Protein AF-A0A1H1L640-F1 (afdb_monomer_lite)

pLDDT: mean 81.73, std 11.58, range [36.91, 96.25]

Radius of gyration: 59.18 Å; chains: 1; bounding box: 104×45×168 Å

Secondary structure (DSSP, 8-state):
--HHHHHHHHGGG--HHHHHHHHHHHHHHHHHHHHHHHHHHHHHHHHHHHHHHHHHHHHHHHHHHHHHHHHHHHHHHHHHHHHHHHHHHHHHHHHHHTT--HHHHTTTHHHH--S-HHHHHHHHHHHHHHHHHHHHHHHHHHHHHHHHHS-------TTS----SHHHHHHS-HHHHHHHHHH-TTHHHH--

Organism: NCBI:txid604330

Foldseek 3Di:
DDLVVVCVVCDPNSDVVVSVVVVVVVVVVVVVVVVVVVVVVVVVVVVVVVVVVVVVVVVVVVVVVVVVVVVVVVVVVVLQVVLQVLLLVLLVVLCVVLVHDCVRCVVCSVVLTGSDSVSSNVVSNVVSVVVVVVVVVVVVVVVVVVVVPDDPDPPPPPPPDPQQAPVSLVPDDPVVNVVVCVVPVCPHVRHD

Sequence (192 aa):
MHRDKLRELLGEAATDEVVNAIMDANGKDINAAKSGKDDLKAQLAEAQSKVDELTKASEANLSDAEKWQKAIDDANKRADKALHDLSEQSAVAVFAAAGISEDDYKAFMPSIVSNDRKATVAAAKAISDMVSAKVAAASEAAEKKSLGGMKPPAGGDASNGTVSTKKEFMSLPYAKQVELRAQNPEILSQLS

Structure (mmCIF, N/CA/C/O backbone):
data_AF-A0A1H1L640-F1
#
_entry.id   AF-A0A1H1L640-F1
#
loop_
_atom_site.group_PDB
_atom_site.id
_atom_site.type_symbol
_atom_site.label_atom_id
_atom_site.label_alt_id
_atom_site.label_comp_id
_atom_site.label_asym_id
_atom_site.label_entity_id
_atom_site.label_seq_id
_atom_site.pdbx_PDB_ins_code
_atom_site.Cartn_x
_atom_site.Cartn_y
_atom_site.Cartn_z
_atom_site.occupancy
_atom_site.B_iso_or_equiv
_atom_site.auth_seq_id
_atom_site.auth_comp_id
_atom_site.auth_asym_id
_atom_site.auth_atom_id
_atom_site.pdbx_PDB_model_num
ATOM 1 N N . MET A 1 1 ? -40.062 -16.165 73.174 1.00 65.50 1 MET A N 1
ATOM 2 C CA . MET A 1 1 ? -39.990 -16.955 74.426 1.00 65.50 1 MET A CA 1
ATOM 3 C C . MET A 1 1 ? -41.323 -16.799 75.153 1.00 65.50 1 MET A C 1
ATOM 5 O O . MET A 1 1 ? -41.903 -15.730 75.035 1.00 65.50 1 MET A O 1
ATOM 9 N N . HIS A 1 2 ? -41.846 -17.823 75.837 1.00 80.00 2 HIS A N 1
ATOM 10 C CA . HIS A 1 2 ? -43.152 -17.749 76.519 1.00 80.00 2 HIS A CA 1
ATOM 11 C C . HIS A 1 2 ? -42.972 -17.604 78.032 1.00 80.00 2 HIS A C 1
ATOM 13 O O . HIS A 1 2 ? -42.078 -18.228 78.603 1.00 80.00 2 HIS A O 1
ATOM 19 N N . ARG A 1 3 ? -43.799 -16.759 78.662 1.00 78.25 3 ARG A N 1
ATOM 20 C CA . ARG A 1 3 ? -43.643 -16.320 80.062 1.00 78.25 3 ARG A CA 1
ATOM 21 C C . ARG A 1 3 ? -43.701 -17.484 81.047 1.00 78.25 3 ARG A C 1
ATOM 23 O O . ARG A 1 3 ? -42.890 -17.543 81.967 1.00 78.25 3 ARG A O 1
ATOM 30 N N . ASP A 1 4 ? -44.566 -18.450 80.770 1.00 79.50 4 ASP A N 1
ATOM 31 C CA . ASP A 1 4 ? -44.747 -19.648 81.592 1.00 79.50 4 ASP A CA 1
ATOM 32 C C . ASP A 1 4 ? -43.498 -20.537 81.594 1.00 79.50 4 ASP A C 1
ATOM 34 O O . ASP A 1 4 ? -43.058 -21.002 82.640 1.00 79.50 4 ASP A O 1
ATOM 38 N N . LYS A 1 5 ? -42.837 -20.661 80.439 1.00 79.38 5 LYS A N 1
ATOM 39 C CA . LYS A 1 5 ? -41.598 -21.438 80.285 1.00 79.38 5 LYS A CA 1
ATOM 40 C C . LYS A 1 5 ? -40.391 -20.767 80.951 1.00 79.38 5 LYS A C 1
ATOM 42 O O . LYS A 1 5 ? -39.441 -21.432 81.342 1.00 79.38 5 LYS A O 1
ATOM 47 N N . LEU A 1 6 ? -40.428 -19.439 81.080 1.00 77.62 6 LEU A N 1
ATOM 48 C CA . LEU A 1 6 ? -39.418 -18.641 81.781 1.00 77.62 6 LEU A CA 1
ATOM 49 C C . LEU A 1 6 ? -39.536 -18.803 83.299 1.00 77.62 6 LEU A C 1
ATOM 51 O O . LEU A 1 6 ? -38.527 -18.950 83.981 1.00 77.62 6 LEU A O 1
ATOM 55 N N . ARG A 1 7 ? -40.772 -18.839 83.808 1.00 80.56 7 ARG A N 1
ATOM 56 C CA . ARG A 1 7 ? -41.058 -19.132 85.218 1.00 80.56 7 ARG A CA 1
ATOM 57 C C . ARG A 1 7 ? -40.655 -20.555 85.600 1.00 80.56 7 ARG A C 1
ATOM 59 O O . ARG A 1 7 ? -40.064 -20.750 86.653 1.00 80.56 7 ARG A O 1
ATOM 66 N N . GLU A 1 8 ? -40.907 -21.520 84.720 1.00 82.31 8 GLU A N 1
ATOM 67 C CA . GLU A 1 8 ? -40.494 -22.916 84.908 1.00 82.31 8 GLU A CA 1
ATOM 68 C C . GLU A 1 8 ? -38.962 -23.077 84.968 1.00 82.31 8 GLU A C 1
ATOM 70 O O . GLU A 1 8 ? -38.453 -23.814 85.806 1.00 82.31 8 GLU A O 1
ATOM 75 N N . LEU A 1 9 ? -38.214 -22.344 84.133 1.00 80.00 9 LEU A N 1
ATOM 76 C CA . LEU A 1 9 ? -36.744 -22.394 84.093 1.00 80.00 9 LEU A CA 1
ATOM 77 C C . LEU A 1 9 ? -36.056 -21.662 85.255 1.00 80.00 9 LEU A C 1
ATOM 79 O O . LEU A 1 9 ? -34.950 -22.040 85.635 1.00 80.00 9 LEU A O 1
ATOM 83 N N . LEU A 1 10 ? -36.670 -20.602 85.788 1.00 78.69 10 LEU A N 1
ATOM 84 C CA . LEU A 1 10 ? -36.082 -19.767 86.844 1.00 78.69 10 LEU A CA 1
ATOM 85 C C . LEU A 1 10 ? -36.440 -20.227 88.268 1.00 78.69 10 LEU A C 1
ATOM 87 O O . LEU A 1 10 ? -35.799 -19.782 89.221 1.00 78.69 10 LEU A O 1
ATOM 91 N N . GLY A 1 11 ? -37.426 -21.116 88.431 1.00 77.00 11 GLY A N 1
ATOM 92 C CA . GLY A 1 11 ? -37.799 -21.677 89.734 1.00 77.00 11 GLY A CA 1
ATOM 93 C C . GLY A 1 11 ? -38.142 -20.598 90.770 1.00 77.00 11 GLY A C 1
ATOM 94 O O . GLY A 1 11 ? -38.843 -19.637 90.464 1.00 77.00 11 GLY A O 1
ATOM 95 N N . GLU A 1 12 ? -37.631 -20.717 91.999 1.00 71.56 12 GLU A N 1
ATOM 96 C CA . GLU A 1 12 ? -37.886 -19.753 93.089 1.00 71.56 12 GLU A CA 1
ATOM 97 C C . GLU A 1 12 ? -37.376 -18.324 92.806 1.00 71.56 12 GLU A C 1
ATOM 99 O O . GLU A 1 12 ? -37.837 -17.373 93.434 1.00 71.56 12 GLU A O 1
ATOM 104 N N . ALA A 1 13 ? -36.476 -18.138 91.832 1.00 68.69 13 ALA A N 1
ATOM 105 C CA . ALA A 1 13 ? -35.984 -16.822 91.413 1.00 68.69 13 ALA A CA 1
ATOM 106 C C . ALA A 1 13 ? -36.905 -16.119 90.392 1.00 68.69 13 ALA A C 1
ATOM 108 O O . ALA A 1 13 ? -36.617 -14.999 89.963 1.00 68.69 13 ALA A O 1
ATOM 109 N N . ALA A 1 14 ? -38.016 -16.752 89.993 1.00 71.31 14 ALA A N 1
ATOM 110 C CA . ALA A 1 14 ? -38.980 -16.233 89.025 1.00 71.31 14 ALA A CA 1
ATOM 111 C C . ALA A 1 14 ? -39.919 -15.164 89.620 1.00 71.31 14 ALA A C 1
ATOM 113 O O . ALA A 1 14 ? -41.145 -15.291 89.555 1.00 71.31 14 ALA A O 1
ATOM 114 N N . THR A 1 15 ? -39.363 -14.096 90.192 1.00 80.62 15 THR A N 1
ATOM 115 C CA . THR A 1 15 ? -40.178 -12.941 90.588 1.00 80.62 15 THR A CA 1
ATOM 116 C C . THR A 1 15 ? -40.757 -12.262 89.347 1.00 80.62 15 THR A C 1
ATOM 118 O O . THR A 1 15 ? -40.172 -12.293 88.259 1.00 80.62 15 THR A O 1
ATOM 121 N N . ASP A 1 16 ? -41.926 -11.638 89.488 1.00 78.94 16 ASP A N 1
ATOM 122 C CA . ASP A 1 16 ? -42.594 -10.992 88.355 1.00 78.94 16 ASP A CA 1
ATOM 123 C C . ASP A 1 16 ? -41.770 -9.866 87.728 1.00 78.94 16 ASP A C 1
ATOM 125 O O . ASP A 1 16 ? -41.813 -9.672 86.513 1.00 78.94 16 ASP A O 1
ATOM 129 N N . GLU A 1 17 ? -40.962 -9.180 88.531 1.00 81.81 17 GLU A N 1
ATOM 130 C CA . GLU A 1 17 ? -40.030 -8.153 88.069 1.00 81.81 17 GLU A CA 1
ATOM 131 C C . GLU A 1 17 ? -38.899 -8.742 87.223 1.00 81.81 17 GLU A C 1
ATOM 133 O O . GLU A 1 17 ? -38.607 -8.217 86.150 1.00 81.81 17 GLU A O 1
ATOM 138 N N . VAL A 1 18 ? -38.310 -9.868 87.642 1.00 79.44 18 VAL A N 1
ATOM 139 C CA . VAL A 1 18 ? -37.243 -10.547 86.887 1.00 79.44 18 VAL A CA 1
ATOM 140 C C . VAL A 1 18 ? -37.784 -11.111 85.574 1.00 79.44 18 VAL A C 1
ATOM 142 O O . VAL A 1 18 ? -37.168 -10.954 84.519 1.00 79.44 18 VAL A O 1
ATOM 145 N N . VAL A 1 19 ? -38.971 -11.721 85.606 1.00 81.31 19 VAL A N 1
ATOM 146 C CA . VAL A 1 19 ? -39.609 -12.289 84.412 1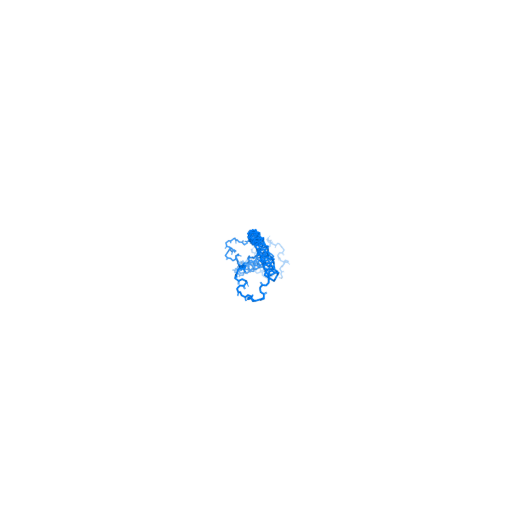.00 81.31 19 VAL A CA 1
ATOM 147 C C . VAL A 1 19 ? -39.991 -11.198 83.407 1.00 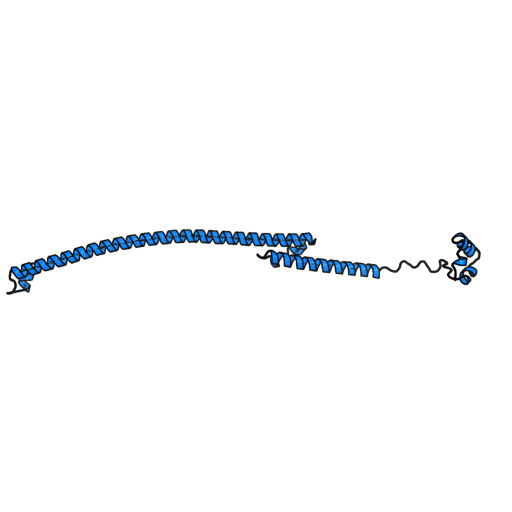81.31 19 VAL A C 1
ATOM 149 O O . VAL A 1 19 ? -39.760 -11.376 82.208 1.00 81.31 19 VAL A O 1
ATOM 152 N N . ASN A 1 20 ? -40.533 -10.067 83.866 1.00 83.44 20 ASN A N 1
ATOM 153 C CA . ASN A 1 20 ? -40.854 -8.938 82.989 1.00 83.44 20 ASN A CA 1
ATOM 154 C C . ASN A 1 20 ? -39.582 -8.294 82.415 1.00 83.44 20 ASN A C 1
ATOM 156 O O . ASN A 1 20 ? -39.515 -8.074 81.209 1.00 83.44 20 ASN A O 1
ATOM 160 N N . ALA A 1 21 ? -38.540 -8.090 83.230 1.00 84.19 21 ALA A N 1
ATOM 161 C CA . ALA A 1 21 ? -37.274 -7.517 82.769 1.00 84.19 21 ALA A CA 1
ATOM 162 C C . ALA A 1 21 ? -36.605 -8.364 81.671 1.00 84.19 21 ALA A C 1
ATOM 164 O O . ALA A 1 21 ? -36.116 -7.819 80.680 1.00 84.19 21 ALA A O 1
ATOM 165 N N . ILE A 1 22 ? -36.623 -9.697 81.805 1.00 82.12 22 ILE A N 1
ATOM 166 C CA . ILE A 1 22 ? -36.069 -10.606 80.789 1.00 82.12 22 ILE A CA 1
ATOM 167 C C . ILE A 1 22 ? -36.910 -10.583 79.506 1.00 82.12 22 ILE A C 1
ATOM 169 O O . ILE A 1 22 ? -36.355 -10.605 78.407 1.00 82.12 22 ILE A O 1
ATOM 173 N N . MET A 1 23 ? -38.240 -10.526 79.616 1.00 82.56 23 MET A N 1
ATOM 174 C CA . MET A 1 23 ? -39.116 -10.439 78.443 1.00 82.56 23 MET A CA 1
ATOM 175 C C . MET A 1 23 ? -38.950 -9.124 77.685 1.00 82.56 23 MET A C 1
ATOM 177 O O . MET A 1 23 ? -38.877 -9.143 76.455 1.00 82.56 23 MET A O 1
ATOM 181 N N . ASP A 1 24 ? -38.828 -8.010 78.401 1.00 84.81 24 ASP A N 1
ATOM 182 C CA . ASP A 1 24 ? -38.616 -6.694 77.803 1.00 84.81 24 ASP A CA 1
ATOM 183 C C . ASP A 1 24 ? -37.245 -6.596 77.121 1.00 84.81 24 ASP A C 1
ATOM 185 O O . ASP A 1 24 ? -37.142 -6.055 76.018 1.00 84.81 24 ASP A O 1
ATOM 189 N N . ALA A 1 25 ? -36.194 -7.160 77.730 1.00 80.75 25 ALA A N 1
ATOM 190 C CA . ALA A 1 25 ? -34.867 -7.243 77.118 1.00 80.75 25 ALA A CA 1
ATOM 191 C C . ALA A 1 25 ? -34.891 -8.083 75.829 1.00 80.75 25 ALA A C 1
ATOM 193 O O . ALA A 1 25 ? -34.454 -7.626 74.776 1.00 80.75 25 ALA A O 1
ATOM 194 N N . ASN A 1 26 ? -35.510 -9.265 75.873 1.00 81.81 26 ASN A N 1
ATOM 195 C CA . ASN A 1 26 ? -35.605 -10.160 74.718 1.00 81.81 26 ASN A CA 1
ATOM 196 C C . ASN A 1 26 ? -36.471 -9.561 73.587 1.00 81.81 26 ASN A C 1
ATOM 198 O O . ASN A 1 26 ? -36.172 -9.719 72.405 1.00 81.81 26 ASN A O 1
ATOM 202 N N . GLY A 1 27 ? -37.532 -8.822 73.931 1.00 81.31 27 GLY A N 1
ATOM 203 C CA . GLY A 1 27 ? -38.342 -8.076 72.965 1.00 81.31 27 GLY A CA 1
ATOM 204 C C . GLY A 1 27 ? -37.557 -6.966 72.259 1.00 81.31 27 GLY A C 1
ATOM 205 O O . GLY A 1 27 ? -37.689 -6.799 71.043 1.00 81.31 27 GLY A O 1
ATOM 206 N N . LYS A 1 28 ? -36.700 -6.243 72.995 1.00 81.94 28 LYS A N 1
ATOM 207 C CA . LYS A 1 28 ? -35.787 -5.240 72.424 1.00 81.94 28 LYS A CA 1
ATOM 208 C C . LYS A 1 28 ? -34.761 -5.879 71.488 1.00 81.94 28 LYS A C 1
ATOM 210 O O . LYS A 1 28 ? -34.601 -5.390 70.372 1.00 81.94 28 LYS A O 1
ATOM 215 N N . ASP A 1 29 ? -34.153 -6.995 71.885 1.00 76.44 29 ASP A N 1
ATOM 216 C CA . ASP A 1 29 ? -33.148 -7.699 71.077 1.00 76.44 29 ASP A CA 1
ATOM 217 C C . ASP A 1 29 ? -33.737 -8.269 69.779 1.00 76.44 29 ASP A C 1
ATOM 219 O O . ASP A 1 29 ? -33.159 -8.111 68.704 1.00 76.44 29 ASP A O 1
ATOM 223 N N . ILE A 1 30 ? -34.926 -8.881 69.840 1.00 79.62 30 ILE A N 1
ATOM 224 C CA . ILE A 1 30 ? -35.615 -9.409 68.651 1.00 79.62 30 ILE A CA 1
ATOM 225 C C . ILE A 1 30 ? -35.992 -8.282 67.684 1.00 79.62 30 ILE A C 1
ATOM 227 O O . ILE A 1 30 ? -35.863 -8.449 66.468 1.00 79.62 30 ILE A O 1
ATOM 231 N N . ASN A 1 31 ? -36.461 -7.144 68.200 1.00 80.31 31 ASN A N 1
ATOM 232 C CA . ASN A 1 31 ? -36.800 -5.999 67.360 1.00 80.31 31 ASN A CA 1
ATOM 233 C C . ASN A 1 31 ? -35.553 -5.378 66.723 1.00 80.31 31 ASN A C 1
ATOM 235 O O . ASN A 1 31 ? -35.582 -5.113 65.524 1.00 80.31 31 ASN A O 1
ATOM 239 N N . ALA A 1 32 ? -34.454 -5.238 67.472 1.00 78.69 32 ALA A N 1
ATOM 240 C CA . ALA A 1 32 ? -33.172 -4.767 66.946 1.00 78.69 32 ALA A CA 1
ATOM 241 C C . ALA A 1 32 ? -32.595 -5.717 65.877 1.00 78.69 32 ALA A C 1
ATOM 243 O O . ALA A 1 32 ? -32.072 -5.278 64.852 1.00 78.69 32 ALA A O 1
ATOM 244 N N . ALA A 1 33 ? -32.735 -7.031 66.070 1.00 75.19 33 ALA A N 1
ATOM 245 C CA . ALA A 1 33 ? -32.316 -8.029 65.090 1.00 75.19 33 ALA A CA 1
ATOM 246 C C . ALA A 1 33 ? -33.187 -8.012 63.821 1.00 75.19 33 ALA A C 1
ATOM 248 O O . ALA A 1 33 ? -32.672 -8.196 62.716 1.00 75.19 33 ALA A O 1
ATOM 249 N N . LYS A 1 34 ? -34.501 -7.779 63.951 1.00 79.75 34 LYS A N 1
ATOM 250 C CA . LYS A 1 34 ? -35.404 -7.607 62.801 1.00 79.75 34 LYS A CA 1
ATOM 251 C C . LYS A 1 34 ? -35.079 -6.347 62.010 1.00 79.75 34 LYS A C 1
ATOM 253 O O . LYS A 1 34 ? -34.924 -6.453 60.799 1.00 79.75 34 LYS A O 1
ATOM 258 N N . SER A 1 35 ? -34.915 -5.204 62.677 1.00 79.00 35 SER A N 1
ATOM 259 C CA . SER A 1 35 ? -34.547 -3.957 62.001 1.00 79.00 35 SER A CA 1
ATOM 260 C C . SER A 1 35 ? -33.200 -4.091 61.293 1.00 79.00 35 SER A C 1
ATOM 262 O O . SER A 1 35 ? -33.103 -3.767 60.116 1.00 79.00 35 SER A O 1
ATOM 264 N N . GLY A 1 36 ? -32.197 -4.696 61.943 1.00 76.81 36 GLY A N 1
ATOM 265 C CA . GLY A 1 36 ? -30.905 -4.961 61.305 1.00 76.81 36 GLY A CA 1
ATOM 266 C C . GLY A 1 36 ? -31.005 -5.884 60.084 1.00 76.81 36 GLY A C 1
ATOM 267 O O . GLY A 1 36 ? -30.295 -5.690 59.100 1.00 76.81 36 GLY A O 1
ATOM 268 N N . LYS A 1 37 ? -31.909 -6.872 60.104 1.00 80.25 37 LYS A N 1
ATOM 269 C CA . LYS A 1 37 ? -32.156 -7.774 58.967 1.00 80.25 37 LYS A CA 1
ATOM 270 C C . LYS A 1 37 ? -32.864 -7.078 57.803 1.00 80.25 37 LYS A C 1
ATOM 272 O O . LYS A 1 37 ? -32.551 -7.380 56.650 1.00 80.25 37 LYS A O 1
ATOM 277 N N . ASP A 1 38 ? -33.813 -6.196 58.091 1.00 81.50 38 ASP A N 1
ATOM 278 C CA . ASP A 1 38 ? -34.538 -5.441 57.070 1.00 81.50 38 ASP A CA 1
ATOM 279 C C . ASP A 1 38 ? -33.629 -4.383 56.421 1.00 81.50 38 ASP A C 1
ATOM 281 O O . ASP A 1 38 ? -33.608 -4.281 55.193 1.00 81.50 38 ASP A O 1
ATOM 285 N N . ASP A 1 39 ? -32.772 -3.719 57.204 1.00 81.00 39 ASP A N 1
ATOM 286 C CA . ASP A 1 39 ? -31.731 -2.814 56.697 1.00 81.00 39 ASP A CA 1
ATOM 287 C C . ASP A 1 39 ? -30.710 -3.551 55.818 1.00 81.00 39 ASP A C 1
ATOM 289 O O . ASP A 1 39 ? -30.383 -3.099 54.721 1.00 81.00 39 ASP A O 1
ATOM 293 N N . LEU A 1 40 ? -30.245 -4.731 56.249 1.00 80.25 40 LEU A N 1
ATOM 294 C CA . LEU A 1 40 ? -29.351 -5.579 55.452 1.00 80.25 40 LEU A CA 1
ATOM 295 C C . LEU A 1 40 ? -29.994 -6.014 54.131 1.00 80.25 40 LEU A C 1
ATOM 297 O O . LEU A 1 40 ? -29.324 -6.039 53.100 1.00 80.25 40 LEU A O 1
ATOM 301 N N . LYS A 1 41 ? -31.291 -6.342 54.134 1.00 84.56 41 LYS A N 1
ATOM 302 C CA . LYS A 1 41 ? -32.030 -6.659 52.904 1.00 84.56 41 LYS A CA 1
ATOM 303 C C . LYS A 1 41 ? -32.136 -5.457 51.971 1.00 84.56 41 LYS A C 1
ATOM 305 O O . LYS A 1 41 ? -31.967 -5.632 50.767 1.00 84.56 41 LYS A O 1
ATOM 310 N N . ALA A 1 42 ? -32.412 -4.271 52.508 1.00 84.19 42 ALA A N 1
ATOM 311 C CA . ALA A 1 42 ? -32.486 -3.046 51.721 1.00 84.19 42 ALA A CA 1
ATOM 312 C C . ALA A 1 42 ? -31.127 -2.713 51.082 1.00 84.19 42 ALA A C 1
ATOM 314 O O . ALA A 1 42 ? -31.061 -2.469 49.879 1.00 84.19 42 ALA A O 1
ATOM 315 N N . GLN A 1 43 ? -30.038 -2.811 51.851 1.00 84.69 43 GLN A N 1
ATOM 316 C CA . GLN A 1 43 ? -28.677 -2.599 51.348 1.00 84.69 43 GLN A CA 1
ATOM 317 C C . GLN A 1 43 ? -28.274 -3.632 50.289 1.00 84.69 43 GLN A C 1
ATOM 319 O O . GLN A 1 43 ? -27.648 -3.277 49.293 1.00 84.69 43 GLN A O 1
ATOM 324 N N . LEU A 1 44 ? -28.652 -4.904 50.468 1.00 81.69 44 LEU A N 1
ATOM 325 C CA . LEU A 1 44 ? -28.388 -5.954 49.482 1.00 81.69 44 LEU A CA 1
ATOM 326 C C . LEU A 1 44 ? -29.106 -5.668 48.154 1.00 81.69 44 LEU A C 1
ATOM 328 O O . LEU A 1 44 ? -28.490 -5.765 47.094 1.00 81.69 44 LEU A O 1
ATOM 332 N N . ALA A 1 45 ? -30.382 -5.278 48.220 1.00 87.12 45 ALA A N 1
ATOM 333 C CA . ALA A 1 45 ? -31.173 -4.941 47.041 1.00 87.12 45 ALA A CA 1
ATOM 334 C C . ALA A 1 45 ? -30.607 -3.715 46.304 1.00 87.12 45 ALA A C 1
ATOM 336 O O . ALA A 1 45 ? -30.504 -3.725 45.077 1.00 87.12 45 ALA A O 1
ATOM 337 N N . GLU A 1 46 ? -30.180 -2.683 47.037 1.00 86.38 46 GLU A N 1
ATOM 338 C CA . GLU A 1 46 ? -29.546 -1.500 46.447 1.00 86.38 46 GLU A CA 1
ATOM 339 C C . GLU A 1 46 ? -28.193 -1.838 45.799 1.00 86.38 46 GLU A C 1
ATOM 341 O O . GLU A 1 46 ? -27.904 -1.397 44.684 1.00 86.38 46 GLU A O 1
ATOM 346 N N . ALA A 1 47 ? -27.375 -2.662 46.460 1.00 78.38 47 ALA A N 1
ATOM 347 C CA . ALA A 1 47 ? -26.097 -3.115 45.921 1.00 78.38 47 ALA A CA 1
ATOM 348 C C . ALA A 1 47 ? -26.281 -3.943 44.641 1.00 78.38 47 ALA A C 1
ATOM 350 O O . ALA A 1 47 ? -25.559 -3.728 43.671 1.00 78.38 47 ALA A O 1
ATOM 351 N N . GLN A 1 48 ? -27.272 -4.838 44.604 1.00 81.00 48 GLN A N 1
ATOM 352 C CA . GLN A 1 48 ? -27.602 -5.613 43.406 1.00 81.00 48 GLN A CA 1
ATOM 353 C C . GLN A 1 48 ? -28.064 -4.716 42.255 1.00 81.00 48 GLN A C 1
ATOM 355 O O . GLN A 1 48 ? -27.573 -4.871 41.142 1.00 81.00 48 GLN A O 1
ATOM 360 N N . SER A 1 49 ? -28.904 -3.712 42.528 1.00 85.69 49 SER A N 1
ATOM 361 C CA . SER A 1 49 ? -29.317 -2.741 41.506 1.00 85.69 49 SER A CA 1
ATOM 362 C C . SER A 1 49 ? -28.127 -1.963 40.934 1.00 85.69 49 SER A C 1
ATOM 364 O O . SER A 1 49 ? -28.016 -1.808 39.719 1.00 85.69 49 SER A O 1
ATOM 366 N N . LYS A 1 50 ? -27.198 -1.514 41.790 1.00 82.44 50 LYS A N 1
ATOM 367 C CA . LYS A 1 50 ? -25.969 -0.829 41.354 1.00 82.44 50 LYS A CA 1
ATOM 368 C C . LYS A 1 50 ? -25.055 -1.738 40.534 1.00 82.44 50 LYS A C 1
ATOM 370 O O . LYS A 1 50 ? -24.464 -1.282 39.559 1.00 82.44 50 LYS A O 1
ATOM 375 N N . VAL A 1 51 ? -24.934 -3.013 40.905 1.00 77.25 51 VAL A N 1
ATOM 376 C CA . VAL A 1 51 ? -24.150 -3.997 40.142 1.00 77.25 51 VAL A CA 1
ATOM 377 C C . VAL A 1 51 ? -24.762 -4.225 38.760 1.00 77.25 51 VAL A C 1
ATOM 379 O O . VAL A 1 51 ? -24.030 -4.212 37.772 1.00 77.25 51 VAL A O 1
ATOM 382 N N . ASP A 1 52 ? -26.083 -4.360 38.657 1.00 79.62 52 ASP A N 1
ATOM 383 C CA . ASP A 1 52 ? -26.767 -4.542 37.372 1.00 79.62 52 ASP A CA 1
ATOM 384 C C . ASP A 1 52 ? -26.628 -3.313 36.461 1.00 79.62 52 ASP A C 1
ATOM 386 O O . ASP A 1 52 ? -26.399 -3.452 35.256 1.00 79.62 52 ASP A O 1
ATOM 390 N N . GLU A 1 53 ? -26.731 -2.102 37.016 1.00 81.12 53 GLU A N 1
ATOM 391 C CA . GLU A 1 53 ? -26.508 -0.856 36.271 1.00 81.12 53 GLU A CA 1
ATOM 392 C C . GLU A 1 53 ? -25.067 -0.740 35.765 1.00 81.12 53 GLU A C 1
ATOM 394 O O . GLU A 1 53 ? -24.849 -0.439 34.588 1.00 81.12 53 GLU A O 1
ATOM 399 N N . LEU A 1 54 ? -24.080 -1.032 36.618 1.00 71.12 54 LEU A N 1
ATOM 400 C CA . LEU A 1 54 ? -22.666 -1.017 36.236 1.00 71.12 54 LEU A CA 1
ATOM 401 C C . LEU A 1 54 ? -22.347 -2.074 35.175 1.00 71.12 54 LEU A C 1
ATOM 403 O O . LEU A 1 54 ? -21.576 -1.804 34.254 1.00 71.12 54 LEU A O 1
ATOM 407 N N . THR A 1 55 ? -22.964 -3.252 35.267 1.00 68.38 55 THR A N 1
ATOM 408 C CA . THR A 1 55 ? -22.772 -4.337 34.296 1.00 68.38 55 THR A CA 1
ATOM 409 C C . THR A 1 55 ? -23.310 -3.927 32.925 1.00 68.38 55 THR A C 1
ATOM 411 O O . THR A 1 55 ? -22.576 -3.981 31.939 1.00 68.38 55 THR A O 1
ATOM 414 N N . LYS A 1 56 ? -24.532 -3.380 32.864 1.00 76.94 56 LYS A N 1
ATOM 415 C CA . LYS A 1 56 ? -25.130 -2.871 31.616 1.00 76.94 56 LYS A CA 1
ATOM 416 C C . LYS A 1 56 ? -24.334 -1.712 31.010 1.00 76.94 56 LYS A C 1
ATOM 418 O O . LYS A 1 56 ? -24.157 -1.655 29.795 1.00 76.94 56 LYS A O 1
ATOM 423 N N . ALA A 1 57 ? -23.841 -0.789 31.839 1.00 68.56 57 ALA A N 1
ATOM 424 C CA . ALA A 1 57 ? -23.012 0.324 31.375 1.00 68.56 57 ALA A CA 1
ATOM 425 C C . ALA A 1 57 ? -21.650 -0.148 30.834 1.00 68.56 57 ALA A C 1
ATOM 427 O O . ALA A 1 57 ? -21.144 0.413 29.861 1.00 68.56 57 ALA A O 1
ATOM 428 N N . SER A 1 58 ? -21.062 -1.183 31.439 1.00 60.06 58 SER A N 1
ATOM 429 C CA . SER A 1 58 ? -19.816 -1.798 30.973 1.00 60.06 58 SER A CA 1
ATOM 430 C C . SER A 1 58 ? -19.998 -2.488 29.616 1.00 60.06 58 SER A C 1
ATOM 432 O O . SER A 1 58 ? -19.234 -2.232 28.688 1.00 60.06 58 SER A O 1
ATOM 434 N N . GLU A 1 59 ? -21.056 -3.288 29.458 1.00 67.94 59 GLU A N 1
ATOM 435 C CA . GLU A 1 59 ? -21.380 -3.983 28.202 1.00 67.94 59 GLU A CA 1
ATOM 436 C C . GLU A 1 59 ? -21.666 -3.012 27.043 1.00 67.94 59 GLU A C 1
ATOM 438 O O . GLU A 1 59 ? -21.183 -3.213 25.927 1.00 67.94 59 GLU A O 1
ATOM 443 N N . ALA A 1 60 ? -22.392 -1.918 27.301 1.00 73.38 60 ALA A N 1
ATOM 444 C CA . ALA A 1 60 ? -22.646 -0.886 26.296 1.00 73.38 60 ALA A CA 1
ATOM 445 C C . ALA A 1 60 ? -21.344 -0.214 25.819 1.00 73.38 60 ALA A C 1
ATOM 447 O O . ALA A 1 60 ? -21.118 -0.098 24.612 1.00 73.38 60 ALA A O 1
ATOM 448 N N . ASN A 1 61 ? -20.456 0.154 26.752 1.00 67.69 61 ASN A N 1
ATOM 449 C CA . ASN A 1 61 ? -19.159 0.760 26.433 1.00 67.69 61 ASN A CA 1
ATOM 450 C C . ASN A 1 61 ? -18.218 -0.201 25.698 1.00 67.69 61 ASN A C 1
ATOM 452 O O . ASN A 1 61 ? -17.520 0.226 24.780 1.00 67.69 61 ASN A O 1
ATOM 456 N N . LEU A 1 62 ? -18.213 -1.488 26.061 1.00 65.31 62 LEU A N 1
ATOM 457 C CA . LEU A 1 62 ? -17.481 -2.524 25.327 1.00 65.31 62 LEU A CA 1
ATOM 458 C C . LEU A 1 62 ? -17.953 -2.591 23.868 1.00 65.31 62 LEU A C 1
ATOM 460 O O . LEU A 1 62 ? -17.126 -2.553 22.961 1.00 65.31 62 LEU A O 1
ATOM 464 N N . SER A 1 63 ? -19.270 -2.577 23.633 1.00 79.44 63 SER A N 1
ATOM 465 C CA . SER A 1 63 ? -19.833 -2.630 22.276 1.00 79.44 63 SER A CA 1
ATOM 466 C C . SER A 1 63 ? -19.479 -1.409 21.418 1.00 79.44 63 SER A C 1
ATOM 468 O O . SER A 1 63 ? -19.297 -1.521 20.203 1.00 79.44 63 SER A O 1
ATOM 470 N N . ASP A 1 64 ? -19.365 -0.228 22.029 1.00 81.56 64 ASP A N 1
ATOM 471 C CA . ASP A 1 64 ? -18.980 0.985 21.314 1.00 81.56 64 ASP A CA 1
ATOM 472 C C . ASP A 1 64 ? -17.467 1.037 21.084 1.00 81.56 64 ASP A C 1
ATOM 474 O O . ASP A 1 64 ? -17.036 1.393 19.987 1.00 81.56 64 ASP A O 1
ATOM 478 N N . ALA A 1 65 ? -16.656 0.589 22.046 1.00 80.06 65 ALA A N 1
ATOM 479 C CA . ALA A 1 65 ? -15.215 0.430 21.868 1.00 80.06 65 ALA A CA 1
ATOM 480 C C . ALA A 1 65 ? -14.879 -0.557 20.735 1.00 80.06 65 ALA A C 1
ATOM 482 O O . ALA A 1 65 ? -14.007 -0.274 19.917 1.00 80.06 65 ALA A O 1
ATOM 483 N N . GLU A 1 66 ? -15.608 -1.669 20.617 1.00 83.06 66 GLU A N 1
ATOM 484 C CA . GLU A 1 66 ? -15.449 -2.632 19.520 1.00 83.06 66 GLU A CA 1
ATOM 485 C C . GLU A 1 66 ? -15.793 -2.025 18.152 1.00 83.06 66 GLU A C 1
ATOM 487 O O . GLU A 1 66 ? -15.073 -2.241 17.173 1.00 83.06 66 GLU A O 1
ATOM 492 N N . LYS A 1 67 ? -16.863 -1.221 18.063 1.00 79.56 67 LYS A N 1
ATOM 493 C CA . LYS A 1 67 ? -17.204 -0.492 16.828 1.00 79.56 67 LYS A CA 1
ATOM 494 C C . LYS A 1 67 ? -16.123 0.520 16.459 1.00 79.56 67 LYS A C 1
ATOM 496 O O . LYS A 1 67 ? -15.769 0.614 15.284 1.00 79.56 67 LYS A O 1
ATOM 501 N N . TRP A 1 68 ? -15.595 1.254 17.438 1.00 80.75 68 TRP A N 1
ATOM 502 C CA . TRP A 1 68 ? -14.496 2.197 17.227 1.00 80.75 68 TRP A CA 1
ATOM 503 C C . TRP A 1 68 ? -13.223 1.487 16.776 1.00 80.75 68 TRP A C 1
ATOM 505 O O . TRP A 1 68 ? -12.612 1.916 15.800 1.00 80.75 68 TRP A O 1
ATOM 515 N N . GLN A 1 69 ? -12.864 0.369 17.408 1.00 85.94 69 GLN A N 1
ATOM 516 C CA . GLN A 1 69 ? -11.706 -0.426 17.009 1.00 85.94 69 GLN A CA 1
ATOM 517 C C . GLN A 1 69 ? -11.860 -0.949 15.581 1.00 85.94 69 GLN A C 1
ATOM 519 O O . GLN A 1 69 ? -10.952 -0.801 14.769 1.00 85.94 69 GLN A O 1
ATOM 524 N N . LYS A 1 70 ? -13.040 -1.472 15.228 1.00 81.69 70 LYS A N 1
ATOM 525 C CA . LYS A 1 70 ? -13.331 -1.914 13.861 1.00 81.69 70 LYS A CA 1
ATOM 526 C C . LYS A 1 70 ? -13.232 -0.769 12.852 1.00 81.69 70 LYS A C 1
ATOM 528 O O . LYS A 1 70 ? -12.678 -0.956 11.774 1.00 81.69 70 LYS A O 1
ATOM 533 N N . ALA A 1 71 ? -13.732 0.417 13.197 1.00 81.62 71 ALA A N 1
ATOM 534 C CA . ALA A 1 71 ? -13.624 1.596 12.343 1.00 81.62 71 ALA A CA 1
ATOM 535 C C . ALA A 1 71 ? -12.164 2.041 12.148 1.00 81.62 71 ALA A C 1
ATOM 537 O O . ALA A 1 71 ? -11.790 2.411 11.035 1.00 81.62 71 ALA A O 1
ATOM 538 N N . ILE A 1 72 ? -11.339 1.972 13.198 1.00 89.88 72 ILE A N 1
ATOM 539 C CA . ILE A 1 72 ? -9.900 2.262 13.136 1.00 89.88 72 ILE A CA 1
ATOM 540 C C . ILE A 1 72 ? -9.182 1.227 12.267 1.00 89.88 72 ILE A C 1
ATOM 542 O O . ILE A 1 72 ? -8.425 1.605 11.377 1.00 89.88 72 ILE A O 1
ATOM 546 N N . ASP A 1 73 ? -9.452 -0.062 12.460 1.00 91.06 73 ASP A N 1
ATOM 547 C CA . ASP A 1 73 ? -8.845 -1.134 11.669 1.00 91.06 73 ASP A CA 1
ATOM 548 C C . ASP A 1 73 ? -9.229 -1.026 10.187 1.00 91.06 73 ASP A C 1
ATOM 550 O O . ASP A 1 73 ? -8.381 -1.179 9.306 1.00 91.06 73 ASP A O 1
ATOM 554 N N . ASP A 1 74 ? -10.495 -0.721 9.892 1.00 87.88 74 ASP A N 1
ATOM 555 C CA . ASP A 1 74 ? -10.971 -0.505 8.526 1.00 87.88 74 ASP A CA 1
ATOM 556 C C . ASP A 1 74 ? -10.350 0.755 7.903 1.00 87.88 74 ASP A C 1
ATOM 558 O O . ASP A 1 74 ? -9.999 0.750 6.719 1.00 87.88 74 ASP A O 1
ATOM 562 N N . ALA A 1 75 ? -10.177 1.828 8.680 1.00 86.88 75 ALA A N 1
ATOM 563 C CA . ALA A 1 75 ? -9.488 3.036 8.233 1.00 86.88 75 ALA A CA 1
ATOM 564 C C . ALA A 1 75 ? -8.003 2.767 7.945 1.00 86.88 75 ALA A C 1
ATOM 566 O O . ALA A 1 75 ? -7.517 3.160 6.885 1.00 86.88 75 ALA A O 1
ATOM 567 N N . ASN A 1 76 ? -7.312 2.039 8.825 1.00 90.06 76 ASN A N 1
ATOM 568 C CA . ASN A 1 76 ? -5.908 1.663 8.656 1.00 90.06 76 ASN A CA 1
ATOM 569 C C . ASN A 1 76 ? -5.716 0.776 7.422 1.00 90.06 76 ASN A C 1
ATOM 571 O O . ASN A 1 76 ? -4.880 1.084 6.580 1.00 90.06 76 ASN A O 1
ATOM 575 N N . LYS A 1 77 ? -6.562 -0.243 7.224 1.00 91.44 77 LYS A N 1
ATOM 576 C CA . LYS A 1 77 ? -6.523 -1.088 6.015 1.00 91.44 77 LYS A CA 1
ATOM 577 C C . LYS A 1 77 ? -6.726 -0.285 4.732 1.00 91.44 77 LYS A C 1
ATOM 579 O O . LYS A 1 77 ? -6.073 -0.553 3.725 1.00 91.44 77 LYS A O 1
ATOM 584 N N . ARG A 1 78 ? -7.644 0.689 4.739 1.00 87.19 78 ARG A N 1
ATOM 585 C CA . ARG A 1 78 ? -7.862 1.578 3.585 1.00 87.19 78 ARG A CA 1
ATOM 586 C C . ARG A 1 78 ? -6.662 2.485 3.342 1.00 87.19 78 ARG A C 1
ATOM 588 O O . ARG A 1 78 ? -6.299 2.675 2.186 1.00 87.19 78 ARG A O 1
ATOM 595 N N . ALA A 1 79 ? -6.064 3.023 4.401 1.00 86.81 79 ALA A N 1
ATOM 596 C CA . ALA A 1 79 ? -4.873 3.857 4.309 1.00 86.81 79 ALA A CA 1
ATOM 597 C C . ALA A 1 79 ? -3.676 3.065 3.764 1.00 86.81 79 ALA A C 1
ATOM 599 O O . ALA A 1 79 ? -3.040 3.521 2.818 1.00 86.81 79 ALA A O 1
ATOM 600 N N . ASP A 1 80 ? -3.435 1.859 4.282 1.00 86.81 80 ASP A N 1
ATOM 601 C CA . ASP A 1 80 ? -2.378 0.961 3.810 1.00 86.81 80 ASP A CA 1
ATOM 602 C C . ASP A 1 80 ? -2.565 0.608 2.336 1.00 86.81 80 ASP A C 1
ATOM 604 O O . ASP A 1 80 ? -1.631 0.729 1.546 1.00 86.81 80 ASP A O 1
ATOM 608 N N . LYS A 1 81 ? -3.789 0.241 1.935 1.00 89.00 81 LYS A N 1
ATOM 609 C CA . LYS A 1 81 ? -4.093 -0.047 0.531 1.00 89.00 81 LYS A CA 1
ATOM 610 C C . LYS A 1 81 ? -3.861 1.173 -0.362 1.00 89.00 81 LYS A C 1
ATOM 612 O O . LYS A 1 81 ? -3.210 1.055 -1.391 1.00 89.00 81 LYS A O 1
ATOM 617 N N . ALA A 1 82 ? -4.354 2.346 0.032 1.00 86.31 82 ALA A N 1
ATOM 618 C CA . ALA A 1 82 ? -4.167 3.568 -0.746 1.00 86.31 82 ALA A CA 1
ATOM 619 C C . ALA A 1 82 ? -2.682 3.943 -0.885 1.00 86.31 82 ALA A C 1
ATOM 621 O O . ALA A 1 82 ? -2.263 4.433 -1.933 1.00 86.31 82 ALA A O 1
ATOM 622 N N . LEU A 1 83 ? -1.884 3.707 0.159 1.00 87.00 83 LEU A N 1
ATOM 623 C CA . LEU A 1 83 ? -0.449 3.961 0.142 1.00 87.00 83 LEU A CA 1
ATOM 624 C C . LEU A 1 83 ? 0.284 2.977 -0.776 1.00 87.00 83 LEU A C 1
ATOM 626 O O . LEU A 1 83 ? 1.127 3.404 -1.562 1.00 87.00 83 LEU A O 1
ATOM 630 N N . HIS A 1 84 ? -0.086 1.697 -0.731 1.00 91.12 84 HIS A N 1
ATOM 631 C CA . HIS A 1 84 ? 0.415 0.674 -1.645 1.00 91.12 84 HIS A CA 1
ATOM 632 C C . HIS A 1 84 ? 0.083 1.005 -3.107 1.00 91.12 84 HIS A C 1
ATOM 634 O O . HIS A 1 84 ? 0.984 1.061 -3.942 1.00 91.12 84 HIS A O 1
ATOM 640 N N . ASP A 1 85 ? -1.183 1.306 -3.406 1.00 88.25 85 ASP A N 1
ATOM 641 C CA . ASP A 1 85 ? -1.645 1.661 -4.754 1.00 88.25 85 ASP A CA 1
ATOM 642 C C . ASP A 1 85 ? -0.910 2.913 -5.277 1.00 88.25 85 ASP A C 1
ATOM 644 O O . ASP A 1 85 ? -0.518 2.989 -6.443 1.00 88.25 85 ASP A O 1
ATOM 648 N N . LEU A 1 86 ? -0.663 3.902 -4.408 1.00 89.44 86 LEU A N 1
ATOM 649 C CA . LEU A 1 86 ? 0.100 5.103 -4.755 1.00 89.44 86 LEU A CA 1
ATOM 650 C C . LEU A 1 86 ? 1.580 4.797 -5.034 1.00 89.44 86 LEU A C 1
ATOM 652 O O . LEU A 1 86 ? 2.178 5.388 -5.944 1.00 89.44 86 LEU A O 1
ATOM 656 N N . SER A 1 87 ? 2.191 3.916 -4.242 1.00 90.94 87 SER A N 1
ATOM 657 C CA . SER A 1 87 ? 3.559 3.442 -4.460 1.00 90.94 87 SER A CA 1
ATOM 658 C C . SER A 1 87 ? 3.681 2.705 -5.792 1.00 90.94 87 SER A C 1
ATOM 660 O O . SER A 1 87 ? 4.588 3.009 -6.567 1.00 90.94 87 SER A O 1
ATOM 662 N N . GLU A 1 88 ? 2.738 1.813 -6.091 1.00 91.81 88 GLU A N 1
ATOM 663 C CA . GLU A 1 88 ? 2.659 1.077 -7.354 1.00 91.81 88 GLU A CA 1
ATOM 664 C C . GLU A 1 88 ? 2.548 2.023 -8.551 1.00 91.81 88 GLU A C 1
ATOM 666 O O . GLU A 1 88 ? 3.378 1.981 -9.457 1.00 91.81 88 GLU A O 1
ATOM 671 N N . GLN A 1 89 ? 1.604 2.965 -8.520 1.00 89.25 89 GLN A N 1
ATOM 672 C CA . GLN A 1 89 ? 1.451 3.959 -9.589 1.00 89.25 89 GLN A CA 1
ATOM 673 C C . GLN A 1 89 ? 2.701 4.827 -9.766 1.00 89.25 89 GLN A C 1
ATOM 675 O O . GLN A 1 89 ? 3.061 5.195 -10.885 1.00 89.25 89 GLN A O 1
ATOM 680 N N . SER A 1 90 ? 3.391 5.147 -8.668 1.00 90.50 90 SER A N 1
ATOM 681 C CA . SER A 1 90 ? 4.648 5.896 -8.735 1.00 90.50 90 SER A CA 1
ATOM 682 C C . SER A 1 90 ? 5.757 5.082 -9.412 1.00 90.50 90 SER A C 1
ATOM 684 O O . SER A 1 90 ? 6.529 5.650 -10.181 1.00 90.50 90 SER A O 1
ATOM 686 N N . ALA A 1 91 ? 5.827 3.769 -9.171 1.00 91.06 91 ALA A N 1
ATOM 687 C CA . ALA A 1 91 ? 6.754 2.870 -9.861 1.00 91.06 91 ALA A CA 1
ATOM 688 C C . ALA A 1 91 ? 6.428 2.765 -11.357 1.00 91.06 91 ALA A C 1
ATOM 690 O O . ALA A 1 91 ? 7.316 2.919 -12.195 1.00 91.06 91 ALA A O 1
ATOM 691 N N . VAL A 1 92 ? 5.146 2.582 -11.690 1.00 92.31 92 VAL A N 1
ATOM 692 C CA . VAL A 1 92 ? 4.644 2.554 -13.073 1.00 92.31 92 VAL A CA 1
ATOM 693 C C . VAL A 1 92 ? 5.043 3.824 -13.823 1.00 92.31 92 VAL A C 1
ATOM 695 O O . VAL A 1 92 ? 5.570 3.740 -14.930 1.00 92.31 92 VAL A O 1
ATOM 698 N N . ALA A 1 93 ? 4.873 4.999 -13.211 1.00 87.56 93 ALA A N 1
ATOM 699 C CA . ALA A 1 93 ? 5.271 6.267 -13.819 1.00 87.56 93 ALA A CA 1
ATOM 700 C C . ALA A 1 93 ? 6.782 6.337 -14.109 1.00 87.56 93 ALA A C 1
ATOM 702 O O . ALA A 1 93 ? 7.183 6.867 -15.144 1.00 87.56 93 ALA A O 1
ATOM 703 N N . VAL A 1 94 ? 7.622 5.781 -13.227 1.00 93.38 94 VAL A N 1
ATOM 704 C CA . VAL A 1 94 ? 9.079 5.715 -13.430 1.00 93.38 94 VAL A CA 1
ATOM 705 C C . VAL A 1 94 ? 9.442 4.782 -14.585 1.00 93.38 94 VAL A C 1
ATOM 707 O O . VAL A 1 94 ? 10.274 5.148 -15.415 1.00 93.38 94 VAL A O 1
ATOM 710 N N . PHE A 1 95 ? 8.823 3.603 -14.677 1.00 92.00 95 PHE A N 1
ATOM 711 C CA . PHE A 1 95 ? 9.077 2.673 -15.781 1.00 92.00 95 PHE A CA 1
ATOM 712 C C . PHE A 1 95 ? 8.587 3.215 -17.121 1.00 92.00 95 PHE A C 1
ATOM 714 O O . PHE A 1 95 ? 9.336 3.184 -18.097 1.00 92.00 95 PHE A O 1
ATOM 721 N N . ALA A 1 96 ? 7.387 3.795 -17.155 1.00 87.62 96 ALA A N 1
ATOM 722 C CA . ALA A 1 96 ? 6.849 4.433 -18.351 1.00 87.62 96 ALA A CA 1
ATOM 723 C C . ALA A 1 96 ? 7.742 5.593 -18.823 1.00 87.62 96 ALA A C 1
ATOM 725 O O . ALA A 1 96 ? 8.031 5.702 -20.013 1.00 87.62 96 ALA A O 1
ATOM 726 N N . ALA A 1 97 ? 8.244 6.423 -17.899 1.00 83.31 97 ALA A N 1
ATOM 727 C CA . ALA A 1 97 ? 9.189 7.496 -18.222 1.00 83.31 97 ALA A CA 1
ATOM 728 C C . ALA A 1 97 ? 10.535 6.972 -18.755 1.00 83.31 97 ALA A C 1
ATOM 730 O O . ALA A 1 97 ? 11.177 7.646 -19.557 1.00 83.31 97 ALA A O 1
ATOM 731 N N . ALA A 1 98 ? 10.948 5.772 -18.338 1.00 89.25 98 ALA A N 1
ATOM 732 C CA . ALA A 1 98 ? 12.125 5.079 -18.858 1.00 89.25 98 ALA A CA 1
ATOM 733 C C . ALA A 1 98 ? 11.859 4.308 -20.167 1.00 89.25 98 ALA A C 1
ATOM 735 O O . ALA A 1 98 ? 12.767 3.669 -20.693 1.00 89.25 98 ALA A O 1
ATOM 736 N N . GLY A 1 99 ? 10.630 4.350 -20.696 1.00 87.44 99 GLY A N 1
ATOM 737 C CA . GLY A 1 99 ? 10.242 3.628 -21.910 1.00 87.44 99 GLY A CA 1
ATOM 738 C C . GLY A 1 99 ? 10.133 2.111 -21.733 1.00 87.44 99 GLY A C 1
ATOM 739 O O . GLY A 1 99 ? 10.132 1.389 -22.726 1.00 87.44 99 GLY A O 1
ATOM 740 N N . ILE A 1 100 ? 10.053 1.621 -20.494 1.00 90.81 100 ILE A N 1
ATOM 741 C CA . ILE A 1 100 ? 9.880 0.197 -20.188 1.00 90.81 100 ILE A CA 1
ATOM 742 C C . ILE A 1 100 ? 8.389 -0.135 -20.284 1.00 90.81 100 ILE A C 1
ATOM 744 O O . ILE A 1 100 ? 7.554 0.546 -19.682 1.00 90.81 100 ILE A O 1
ATOM 748 N N . SER A 1 101 ? 8.051 -1.169 -21.056 1.00 92.69 101 SER A N 1
ATOM 749 C CA . SER A 1 101 ? 6.659 -1.552 -21.289 1.00 92.69 101 SER A CA 1
ATOM 750 C C . SER A 1 101 ? 6.056 -2.277 -20.083 1.00 92.69 101 SER A C 1
ATOM 752 O O . SER A 1 101 ? 6.769 -2.867 -19.270 1.00 92.69 101 SER A O 1
ATOM 754 N N . GLU A 1 102 ? 4.726 -2.258 -19.967 1.00 91.06 102 GLU A N 1
ATOM 755 C CA . GLU A 1 102 ? 4.014 -2.956 -18.887 1.00 91.06 102 GLU A CA 1
ATOM 756 C C . GLU A 1 102 ? 4.290 -4.458 -18.867 1.00 91.06 102 GLU A C 1
ATOM 758 O O . GLU A 1 102 ? 4.461 -5.044 -17.796 1.00 91.06 102 GLU A O 1
ATOM 763 N N . ASP A 1 103 ? 4.415 -5.074 -20.040 1.00 94.12 103 ASP A N 1
ATOM 764 C CA . ASP A 1 103 ? 4.724 -6.496 -20.150 1.00 94.12 103 ASP A CA 1
ATOM 765 C C . ASP A 1 103 ? 6.087 -6.855 -19.549 1.00 94.12 103 ASP A C 1
ATOM 767 O O . ASP A 1 103 ? 6.232 -7.952 -19.002 1.00 94.12 103 ASP A O 1
ATOM 771 N N . ASP A 1 104 ? 7.043 -5.924 -19.578 1.00 92.62 104 ASP A N 1
ATOM 772 C CA . ASP A 1 104 ? 8.386 -6.134 -19.045 1.00 92.62 104 ASP A CA 1
ATOM 773 C C . ASP A 1 104 ? 8.424 -6.017 -17.518 1.00 92.62 104 ASP A C 1
ATOM 775 O O . ASP A 1 104 ? 9.145 -6.776 -16.869 1.00 92.62 104 ASP A O 1
ATOM 779 N N . TYR A 1 105 ? 7.656 -5.089 -16.926 1.00 92.75 105 TYR A N 1
ATOM 780 C CA . TYR A 1 105 ? 7.727 -4.821 -15.484 1.00 92.75 105 TYR A CA 1
ATOM 781 C C . TYR A 1 105 ? 6.671 -5.528 -14.631 1.00 92.75 105 TYR A C 1
ATOM 783 O O . TYR A 1 105 ? 6.902 -5.759 -13.440 1.00 92.75 105 TYR A O 1
ATOM 791 N N . LYS A 1 106 ? 5.510 -5.894 -15.194 1.00 94.06 106 LYS A N 1
ATOM 792 C CA . LYS A 1 106 ? 4.365 -6.395 -14.406 1.00 94.06 106 LYS A CA 1
ATOM 793 C C . LYS A 1 106 ? 4.690 -7.627 -13.563 1.00 94.06 106 LYS A C 1
ATOM 795 O O . LYS A 1 106 ? 4.174 -7.772 -12.460 1.00 94.06 106 LYS A O 1
ATOM 800 N N . ALA A 1 107 ? 5.567 -8.502 -14.060 1.00 93.81 107 ALA A N 1
ATOM 801 C CA . ALA A 1 107 ? 5.901 -9.763 -13.403 1.00 93.81 107 ALA A CA 1
ATOM 802 C C . ALA A 1 107 ? 6.672 -9.572 -12.086 1.00 93.81 107 ALA A C 1
ATOM 804 O O . ALA A 1 107 ? 6.563 -10.409 -11.193 1.00 93.81 107 ALA A O 1
ATOM 805 N N . PHE A 1 108 ? 7.436 -8.484 -11.957 1.00 92.38 108 PHE A N 1
ATOM 806 C CA . PHE A 1 108 ? 8.238 -8.198 -10.764 1.00 92.38 108 PHE A CA 1
ATOM 807 C C . PHE A 1 108 ? 7.751 -6.976 -9.977 1.00 92.38 108 PHE A C 1
ATOM 809 O O . PHE A 1 108 ? 8.271 -6.716 -8.892 1.00 92.38 108 PHE A O 1
ATOM 816 N N . MET A 1 109 ? 6.741 -6.248 -10.472 1.00 93.69 109 MET A N 1
ATOM 817 C CA . MET A 1 109 ? 6.135 -5.108 -9.776 1.00 93.69 109 MET A CA 1
ATOM 818 C C . MET A 1 109 ? 5.774 -5.427 -8.309 1.00 93.69 109 MET A C 1
ATOM 820 O O . MET A 1 109 ? 6.190 -4.670 -7.429 1.00 93.69 109 MET A O 1
ATOM 824 N N . PRO A 1 110 ? 5.138 -6.573 -7.978 1.00 94.19 110 PRO A N 1
ATOM 825 C CA . PRO A 1 110 ? 4.808 -6.893 -6.586 1.00 94.19 110 PRO A CA 1
ATOM 826 C C . PRO A 1 110 ? 6.025 -7.043 -5.659 1.00 94.19 110 PRO A C 1
ATOM 828 O O . PRO A 1 110 ? 5.880 -6.983 -4.445 1.00 94.19 110 PRO A O 1
ATOM 831 N N . SER A 1 111 ? 7.228 -7.267 -6.201 1.00 93.75 111 SER A N 1
ATOM 832 C CA . SER A 1 111 ? 8.456 -7.432 -5.411 1.00 93.75 111 SER A CA 1
ATOM 833 C C . SER A 1 111 ? 9.127 -6.112 -5.035 1.00 93.75 111 SER A C 1
ATOM 835 O O . SER A 1 111 ? 9.992 -6.106 -4.162 1.00 93.75 111 SER A O 1
ATOM 837 N N . ILE A 1 112 ? 8.767 -5.010 -5.696 1.00 93.50 112 ILE A N 1
ATOM 838 C CA . ILE A 1 112 ? 9.377 -3.693 -5.460 1.00 93.50 112 ILE A CA 1
ATOM 839 C C . ILE A 1 112 ? 8.417 -2.702 -4.798 1.00 93.50 112 ILE A C 1
ATOM 841 O O . ILE A 1 112 ? 8.870 -1.704 -4.237 1.00 93.50 112 ILE A O 1
ATOM 845 N N . VAL A 1 113 ? 7.108 -2.957 -4.875 1.00 94.94 113 VAL A N 1
ATOM 846 C CA . VAL A 1 113 ? 6.087 -2.103 -4.267 1.00 94.94 113 VAL A CA 1
ATOM 847 C C . VAL A 1 113 ? 5.997 -2.381 -2.772 1.00 94.94 113 VAL A C 1
ATOM 849 O O . VAL A 1 113 ? 5.966 -3.522 -2.319 1.00 94.94 113 VAL A O 1
ATOM 852 N N . SER A 1 114 ? 5.954 -1.304 -1.994 1.00 91.06 114 SER A N 1
ATOM 853 C CA . SER A 1 114 ? 5.746 -1.346 -0.550 1.00 91.06 114 SER A CA 1
ATOM 854 C C . SER A 1 114 ? 4.938 -0.135 -0.084 1.00 91.06 114 SER A C 1
ATOM 856 O O . SER A 1 114 ? 4.719 0.820 -0.834 1.00 91.06 114 SER A O 1
ATOM 858 N N . ASN A 1 115 ? 4.563 -0.122 1.195 1.00 88.12 115 ASN A N 1
ATOM 859 C CA . ASN A 1 115 ? 3.948 1.048 1.828 1.00 88.12 115 ASN A CA 1
ATOM 860 C C . ASN A 1 115 ? 4.927 2.234 1.977 1.00 88.12 115 ASN A C 1
ATOM 862 O O . ASN A 1 115 ? 4.528 3.309 2.412 1.00 88.12 115 ASN A O 1
ATOM 866 N N . ASP A 1 116 ? 6.196 2.092 1.581 1.00 91.31 116 ASP A N 1
ATOM 867 C CA . ASP A 1 116 ? 7.110 3.221 1.427 1.00 91.31 116 ASP A CA 1
ATOM 868 C C . ASP A 1 116 ? 7.228 3.617 -0.051 1.00 91.31 116 ASP A C 1
ATOM 870 O O . ASP A 1 116 ? 7.929 2.998 -0.863 1.00 91.31 116 ASP A O 1
ATOM 874 N N . ARG A 1 117 ? 6.559 4.719 -0.397 1.00 88.88 117 ARG A N 1
ATOM 875 C CA . ARG A 1 117 ? 6.598 5.300 -1.742 1.00 88.88 117 ARG A CA 1
ATOM 876 C C . ARG A 1 117 ? 8.009 5.697 -2.167 1.00 88.88 117 ARG A C 1
ATOM 878 O O . ARG A 1 117 ? 8.355 5.536 -3.335 1.00 88.88 117 ARG A O 1
ATOM 885 N N . LYS A 1 118 ? 8.831 6.233 -1.258 1.00 92.31 118 LYS A N 1
ATOM 886 C CA . LYS A 1 118 ? 10.198 6.660 -1.597 1.00 92.31 118 LYS A CA 1
ATOM 887 C C . LYS A 1 118 ? 11.072 5.452 -1.899 1.00 92.31 118 LYS A C 1
ATOM 889 O O . LYS A 1 118 ? 11.791 5.483 -2.895 1.00 92.31 118 LYS A O 1
ATOM 894 N N . ALA A 1 119 ? 10.976 4.402 -1.085 1.00 94.44 119 ALA A N 1
ATOM 895 C CA . ALA A 1 119 ? 11.697 3.155 -1.327 1.00 94.44 119 ALA A CA 1
ATOM 896 C C . ALA A 1 119 ? 11.281 2.520 -2.663 1.00 94.44 119 ALA A C 1
ATOM 898 O O . ALA A 1 119 ? 12.139 2.171 -3.472 1.00 94.44 119 ALA A O 1
ATOM 899 N N . THR A 1 120 ? 9.974 2.471 -2.934 1.00 94.62 120 THR A N 1
ATOM 900 C CA . THR A 1 120 ? 9.417 1.933 -4.184 1.00 94.62 120 THR A CA 1
ATOM 901 C C . THR A 1 120 ? 9.925 2.702 -5.413 1.00 94.62 120 THR A C 1
ATOM 903 O O . THR A 1 120 ? 10.419 2.107 -6.370 1.00 94.62 120 THR A O 1
ATOM 906 N N . VAL A 1 121 ? 9.880 4.040 -5.379 1.00 93.50 121 VAL A N 1
ATOM 907 C CA . VAL A 1 121 ? 10.390 4.895 -6.468 1.00 93.50 121 VAL A CA 1
ATOM 908 C C . VAL A 1 121 ? 11.898 4.734 -6.652 1.00 93.50 121 VAL A C 1
ATOM 910 O O . VAL A 1 121 ? 12.372 4.694 -7.785 1.00 93.50 121 VAL A O 1
ATOM 913 N N . ALA A 1 122 ? 12.662 4.635 -5.561 1.00 95.44 122 ALA A N 1
ATOM 914 C CA . ALA A 1 122 ? 14.105 4.430 -5.629 1.00 95.44 122 ALA A CA 1
ATOM 915 C C . ALA A 1 122 ? 14.457 3.082 -6.275 1.00 95.44 122 ALA A C 1
ATOM 917 O O . ALA A 1 122 ? 15.338 3.034 -7.133 1.00 95.44 122 ALA A O 1
ATOM 918 N N . ALA A 1 123 ? 13.741 2.012 -5.917 1.00 95.06 123 ALA A N 1
ATOM 919 C CA . ALA A 1 123 ? 13.910 0.694 -6.522 1.00 95.06 123 ALA A CA 1
ATOM 920 C C . ALA A 1 123 ? 13.566 0.711 -8.019 1.00 95.06 123 ALA A C 1
ATOM 922 O O . ALA A 1 123 ? 14.378 0.278 -8.837 1.00 95.06 123 ALA A O 1
ATOM 923 N N . ALA A 1 124 ? 12.411 1.277 -8.386 1.00 94.50 124 ALA A N 1
ATOM 924 C CA . ALA A 1 124 ? 12.003 1.413 -9.783 1.00 94.50 124 ALA A CA 1
ATOM 925 C C . ALA A 1 124 ? 13.039 2.205 -10.595 1.00 94.50 124 ALA A C 1
ATOM 927 O O . ALA A 1 124 ? 13.445 1.777 -11.672 1.00 94.50 124 ALA A O 1
ATOM 928 N N . LYS A 1 125 ? 13.544 3.315 -10.042 1.00 95.06 125 LYS A N 1
ATOM 929 C CA . LYS A 1 125 ? 14.570 4.136 -10.691 1.00 95.06 125 LYS A CA 1
ATOM 930 C C . LYS A 1 125 ? 15.880 3.376 -10.883 1.00 95.06 125 LYS A C 1
ATOM 932 O O . LYS A 1 125 ? 16.430 3.406 -11.975 1.00 95.06 125 LYS A O 1
ATOM 937 N N . ALA A 1 126 ? 16.352 2.658 -9.866 1.00 96.25 126 ALA A N 1
ATOM 938 C CA . ALA A 1 126 ? 17.576 1.867 -9.971 1.00 96.25 126 ALA A CA 1
ATOM 939 C C . ALA A 1 126 ? 17.479 0.783 -11.059 1.00 96.25 126 ALA A C 1
ATOM 941 O O . ALA A 1 126 ? 18.441 0.552 -11.793 1.00 96.25 126 ALA A O 1
ATOM 942 N N . ILE A 1 127 ? 16.312 0.144 -11.192 1.00 94.75 127 ILE A N 1
ATOM 943 C CA . ILE A 1 127 ? 16.047 -0.836 -12.253 1.00 94.75 127 ILE A CA 1
ATOM 944 C C . ILE A 1 127 ? 16.040 -0.147 -13.622 1.00 94.75 127 ILE A C 1
ATOM 946 O O . ILE A 1 127 ? 16.746 -0.592 -14.526 1.00 94.75 127 ILE A O 1
ATOM 950 N N . SER A 1 128 ? 15.306 0.958 -13.770 1.00 94.00 128 SER A N 1
ATOM 951 C CA . SER A 1 128 ? 15.258 1.732 -15.017 1.00 94.00 128 SER A CA 1
ATOM 952 C C . SER A 1 128 ? 16.638 2.221 -15.464 1.00 94.00 128 SER A C 1
ATOM 954 O O . SER A 1 128 ? 16.986 2.102 -16.641 1.00 94.00 128 SER A O 1
ATOM 956 N N . ASP A 1 129 ? 17.449 2.723 -14.530 1.00 94.19 129 ASP A N 1
ATOM 957 C CA . ASP A 1 129 ? 18.811 3.193 -14.791 1.00 94.19 129 ASP A CA 1
ATOM 958 C C . ASP A 1 129 ? 19.712 2.029 -15.241 1.00 94.19 129 ASP A C 1
ATOM 960 O O . ASP A 1 129 ? 20.472 2.158 -16.205 1.00 94.19 129 ASP A O 1
ATOM 964 N N . MET A 1 130 ? 19.589 0.858 -14.602 1.00 95.75 130 MET A N 1
ATOM 965 C CA . MET A 1 130 ? 20.318 -0.351 -14.997 1.00 95.75 130 MET A CA 1
ATOM 966 C C . MET A 1 130 ? 19.948 -0.798 -16.416 1.00 95.75 130 MET A C 1
ATOM 968 O O . MET A 1 130 ? 20.841 -1.058 -17.225 1.00 95.75 130 MET A O 1
ATOM 972 N N . VAL A 1 131 ? 18.651 -0.889 -16.725 1.00 93.81 131 VAL A N 1
ATOM 973 C CA . VAL A 1 131 ? 18.163 -1.292 -18.053 1.00 93.81 131 VAL A CA 1
ATOM 974 C C . VAL A 1 131 ? 18.664 -0.314 -19.111 1.00 93.81 131 VAL A C 1
ATOM 976 O O . VAL A 1 131 ? 19.255 -0.742 -20.101 1.00 93.81 131 VAL A O 1
ATOM 979 N N . SER A 1 132 ? 18.532 0.989 -18.862 1.00 92.56 132 SER A N 1
ATOM 980 C CA . SER A 1 132 ? 18.999 2.038 -19.775 1.00 92.56 132 SER A CA 1
ATOM 981 C C . SER A 1 132 ? 20.501 1.931 -20.047 1.00 92.56 132 SER A C 1
ATOM 983 O O . SER A 1 132 ? 20.928 1.970 -21.201 1.00 92.56 132 SER A O 1
ATOM 985 N N . ALA A 1 133 ? 21.311 1.712 -19.007 1.00 94.81 133 ALA A N 1
ATOM 986 C CA . ALA A 1 133 ? 22.752 1.528 -19.153 1.00 94.81 133 ALA A CA 1
ATOM 987 C C . ALA A 1 133 ? 23.106 0.273 -19.970 1.00 94.81 133 ALA A C 1
ATOM 989 O O . ALA A 1 133 ? 24.024 0.300 -20.791 1.00 94.81 133 ALA A O 1
ATOM 990 N N . LYS A 1 134 ? 22.378 -0.835 -19.774 1.00 93.69 134 LYS A N 1
ATOM 991 C CA . LYS A 1 134 ? 22.587 -2.071 -20.543 1.00 93.69 134 LYS A CA 1
ATOM 992 C C . LYS A 1 134 ? 22.177 -1.918 -22.004 1.00 93.69 134 LYS A C 1
ATOM 994 O O . LYS A 1 134 ? 22.907 -2.398 -22.868 1.00 93.69 134 LYS A O 1
ATOM 999 N N . VAL A 1 135 ? 21.065 -1.238 -22.278 1.00 94.00 135 VAL A N 1
ATOM 1000 C CA . VAL A 1 135 ? 20.615 -0.939 -23.644 1.00 94.00 135 VAL A CA 1
ATOM 1001 C C . VAL A 1 135 ? 21.629 -0.045 -24.355 1.00 94.00 135 VAL A C 1
ATOM 1003 O O . VAL A 1 135 ? 22.044 -0.380 -25.460 1.00 94.00 135 VAL A O 1
ATOM 1006 N N . ALA A 1 136 ? 22.102 1.025 -23.711 1.00 92.31 136 ALA A N 1
ATOM 1007 C CA . ALA A 1 136 ? 23.123 1.905 -24.280 1.00 92.31 136 ALA A CA 1
ATOM 1008 C C . ALA A 1 136 ? 24.415 1.142 -24.622 1.00 92.31 136 ALA A C 1
ATOM 1010 O O . ALA A 1 136 ? 24.886 1.197 -25.756 1.00 92.31 136 ALA A O 1
ATOM 1011 N N . ALA A 1 1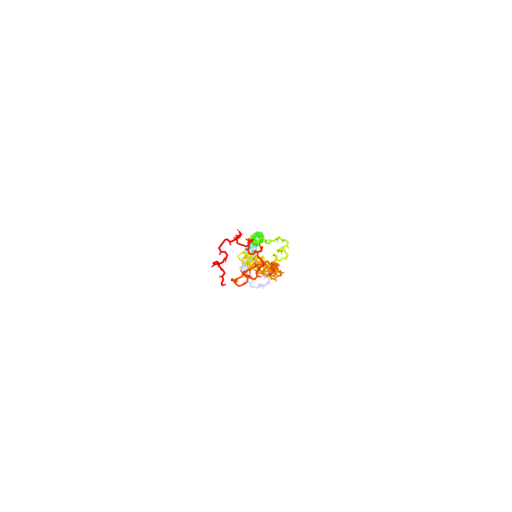37 ? 24.933 0.344 -23.682 1.00 93.69 137 ALA A N 1
ATOM 1012 C CA . ALA A 1 137 ? 26.139 -0.454 -23.905 1.00 93.69 137 ALA A CA 1
ATOM 1013 C C . ALA A 1 137 ? 25.966 -1.505 -25.018 1.00 93.69 137 ALA A C 1
ATOM 1015 O O . ALA A 1 137 ? 26.897 -1.767 -25.782 1.00 93.69 137 ALA A O 1
ATOM 1016 N N . ALA A 1 138 ? 24.783 -2.120 -25.124 1.00 93.06 138 ALA A N 1
ATOM 1017 C CA . ALA A 1 138 ? 24.479 -3.071 -26.189 1.00 93.06 138 ALA A CA 1
ATOM 1018 C C . ALA A 1 138 ? 24.411 -2.386 -27.562 1.00 93.06 138 ALA A C 1
ATOM 1020 O O . ALA A 1 138 ? 24.957 -2.925 -28.526 1.00 93.06 138 ALA A O 1
ATOM 1021 N N . SER A 1 139 ? 23.800 -1.201 -27.642 1.00 91.44 139 SER A N 1
ATOM 1022 C CA . SER A 1 139 ? 23.750 -0.392 -28.864 1.00 91.44 139 SER A CA 1
ATOM 1023 C C . SER A 1 139 ? 25.148 0.023 -29.320 1.00 91.44 139 SER A C 1
ATOM 1025 O O . SER A 1 139 ? 25.505 -0.234 -30.467 1.00 91.44 139 SER A O 1
ATOM 1027 N N . GLU A 1 140 ? 25.991 0.543 -28.423 1.00 92.19 140 GLU A N 1
ATOM 1028 C CA . GLU A 1 140 ? 27.385 0.891 -28.742 1.00 92.19 140 GLU A CA 1
ATOM 1029 C C . GLU A 1 140 ? 28.193 -0.329 -29.217 1.00 92.19 140 GLU A C 1
ATOM 1031 O O . GLU A 1 140 ? 28.953 -0.263 -30.189 1.00 92.19 140 GLU A O 1
ATOM 1036 N N . ALA A 1 141 ? 28.021 -1.481 -28.560 1.00 90.44 141 ALA A N 1
ATO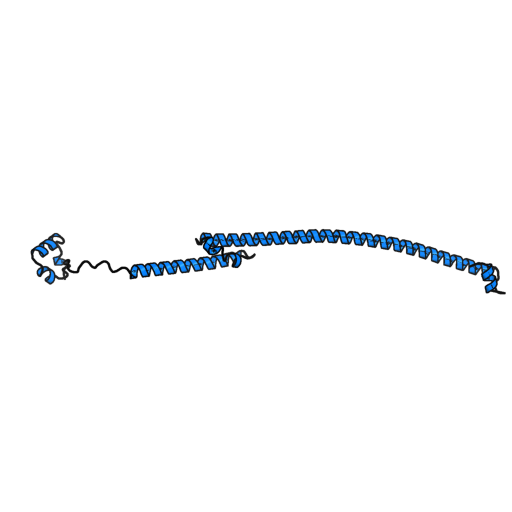M 1037 C CA . ALA A 1 141 ? 28.680 -2.719 -28.966 1.00 90.44 141 ALA A CA 1
ATOM 1038 C C . ALA A 1 141 ? 28.201 -3.205 -30.345 1.00 90.44 141 ALA A C 1
ATOM 1040 O O . ALA A 1 141 ? 29.011 -3.679 -31.149 1.00 90.44 141 ALA A O 1
ATOM 1041 N N . ALA A 1 142 ? 26.903 -3.080 -30.633 1.00 89.44 142 ALA A N 1
ATOM 1042 C CA . ALA A 1 142 ? 26.318 -3.428 -31.922 1.00 89.44 142 ALA A CA 1
ATOM 1043 C C . ALA A 1 142 ? 26.802 -2.491 -33.038 1.00 89.44 142 ALA A C 1
ATOM 1045 O O . ALA A 1 142 ? 27.199 -2.979 -34.097 1.00 89.44 142 ALA A O 1
ATOM 1046 N N . GLU A 1 143 ? 26.857 -1.180 -32.794 1.00 89.06 143 GLU A N 1
ATOM 1047 C CA . GLU A 1 143 ? 27.419 -0.192 -33.722 1.00 89.06 143 GLU A CA 1
ATOM 1048 C C . GLU A 1 143 ? 28.885 -0.497 -34.028 1.00 89.06 143 GLU A C 1
ATOM 1050 O O . GLU A 1 143 ? 29.267 -0.622 -35.193 1.00 89.06 143 GLU A O 1
ATOM 1055 N N . LYS A 1 144 ? 29.702 -0.731 -32.995 1.00 87.56 144 LYS A N 1
ATOM 1056 C CA . LYS A 1 144 ? 31.115 -1.089 -33.166 1.00 87.56 144 LYS A CA 1
ATOM 1057 C C . LYS A 1 144 ? 31.293 -2.387 -33.955 1.00 87.56 144 LYS A C 1
ATOM 1059 O O . LYS A 1 144 ? 32.190 -2.475 -34.793 1.00 87.56 144 LYS A O 1
ATOM 1064 N N . LYS A 1 145 ? 30.447 -3.394 -33.717 1.00 87.75 145 LYS A N 1
ATOM 1065 C CA . LYS A 1 145 ? 30.466 -4.659 -34.467 1.00 87.75 145 LYS A CA 1
ATOM 1066 C C . LYS A 1 145 ? 30.032 -4.465 -35.922 1.00 87.75 145 LYS A C 1
ATOM 1068 O O . LYS A 1 145 ? 30.638 -5.064 -36.806 1.00 87.75 145 LYS A O 1
ATOM 1073 N N . SER A 1 146 ? 29.022 -3.633 -36.167 1.00 81.56 146 SER A N 1
ATOM 1074 C CA . SER A 1 146 ? 28.553 -3.284 -37.511 1.00 81.56 146 SER A CA 1
ATOM 1075 C C . SER A 1 146 ? 29.655 -2.578 -38.308 1.00 81.56 146 SER A C 1
ATOM 1077 O O . SER A 1 146 ? 30.018 -3.031 -39.391 1.00 81.56 146 SER A O 1
ATOM 1079 N N . LEU A 1 147 ? 30.283 -1.554 -37.720 1.00 81.44 147 LEU A N 1
ATOM 1080 C CA . LEU A 1 147 ? 31.397 -0.817 -38.325 1.00 81.44 147 LEU A CA 1
ATOM 1081 C C . LEU A 1 147 ? 32.640 -1.694 -38.535 1.00 81.44 147 LEU A C 1
ATOM 1083 O O . LEU A 1 147 ? 33.284 -1.604 -39.573 1.00 81.44 147 LEU A O 1
ATOM 1087 N N . GLY A 1 148 ? 32.967 -2.576 -37.584 1.00 75.62 148 GLY A N 1
ATOM 1088 C CA . GLY A 1 148 ? 34.096 -3.505 -37.709 1.00 75.62 148 GLY A CA 1
ATOM 1089 C C . GLY A 1 148 ? 33.880 -4.628 -38.731 1.00 75.62 148 GLY A C 1
ATOM 1090 O O . GLY A 1 148 ? 34.850 -5.205 -39.215 1.00 75.62 148 GLY A O 1
ATOM 1091 N N . GLY A 1 149 ? 32.622 -4.945 -39.059 1.00 67.56 149 GLY A N 1
ATOM 1092 C CA . GLY A 1 149 ? 32.242 -5.930 -40.076 1.00 67.56 149 GLY A CA 1
ATOM 1093 C C . GLY A 1 149 ? 32.099 -5.351 -41.486 1.00 67.56 149 GLY A C 1
ATOM 1094 O O . GLY A 1 149 ? 32.002 -6.114 -42.449 1.00 67.56 149 GLY A O 1
ATOM 1095 N N . MET A 1 150 ? 32.106 -4.023 -41.636 1.00 67.88 150 MET A N 1
ATOM 1096 C CA . MET A 1 150 ? 32.152 -3.391 -42.949 1.00 67.88 150 MET A CA 1
ATOM 1097 C C . MET A 1 150 ? 33.526 -3.646 -43.571 1.00 67.88 150 MET A C 1
ATOM 1099 O O . MET A 1 150 ? 34.551 -3.170 -43.083 1.00 67.88 150 MET A O 1
ATOM 1103 N N . LYS A 1 151 ? 33.554 -4.400 -44.678 1.00 61.50 151 LYS A N 1
ATOM 1104 C CA . LYS A 1 151 ? 34.735 -4.442 -45.546 1.00 61.50 151 LYS A CA 1
ATOM 1105 C C . LYS A 1 151 ? 35.040 -2.983 -45.914 1.00 61.50 151 LYS A C 1
ATOM 1107 O O . LYS A 1 151 ? 34.090 -2.283 -46.283 1.00 61.50 151 LYS A O 1
ATOM 1112 N N . PRO A 1 152 ? 36.299 -2.510 -45.810 1.00 59.62 152 PRO A N 1
ATOM 1113 C CA . PRO A 1 152 ? 36.639 -1.185 -46.310 1.00 59.62 152 PRO A CA 1
ATOM 1114 C C . PRO A 1 152 ? 36.052 -1.055 -47.719 1.00 59.62 152 PRO A C 1
ATOM 1116 O O . PRO A 1 152 ? 36.086 -2.060 -48.451 1.00 59.62 152 PRO A O 1
ATOM 1119 N N . PRO A 1 153 ? 35.450 0.105 -48.069 1.00 56.50 153 PRO A N 1
ATOM 1120 C CA . PRO A 1 153 ? 34.892 0.305 -49.402 1.00 56.50 153 PRO A CA 1
ATOM 1121 C C . PRO A 1 153 ? 35.937 -0.198 -50.376 1.00 56.50 153 PRO A C 1
ATOM 1123 O O . PRO A 1 153 ? 37.111 0.115 -50.165 1.00 56.50 153 PRO A O 1
ATOM 1126 N N . ALA A 1 154 ? 35.530 -1.068 -51.313 1.00 50.03 154 ALA A N 1
ATOM 1127 C CA . ALA A 1 154 ? 36.447 -1.683 -52.260 1.00 50.03 154 ALA A CA 1
ATOM 1128 C C . ALA A 1 154 ? 37.363 -0.569 -52.741 1.00 50.03 154 ALA A C 1
ATOM 1130 O O . ALA A 1 154 ? 36.884 0.370 -53.381 1.00 50.03 154 ALA A O 1
ATOM 1131 N N . GLY A 1 155 ? 38.620 -0.604 -52.276 1.00 42.94 155 GLY A N 1
ATOM 1132 C CA . GLY A 1 155 ? 39.598 0.392 -52.652 1.00 42.94 155 GLY A CA 1
ATOM 1133 C C . GLY A 1 155 ? 39.549 0.351 -54.155 1.00 42.94 155 GLY A C 1
ATOM 1134 O O . GLY A 1 155 ? 39.756 -0.728 -54.717 1.00 42.94 155 GLY A O 1
ATOM 1135 N N . GLY A 1 156 ? 39.107 1.461 -54.757 1.00 38.56 156 GLY A N 1
ATOM 1136 C CA . GLY A 1 156 ? 39.076 1.588 -56.199 1.00 38.56 156 GLY A CA 1
ATOM 1137 C C . GLY A 1 156 ? 40.405 1.042 -56.664 1.00 38.56 156 GLY A C 1
ATOM 1138 O O . GLY A 1 156 ? 41.438 1.438 -56.117 1.00 38.56 156 GLY A O 1
ATOM 1139 N N . ASP A 1 157 ? 40.322 0.024 -57.515 1.00 36.91 157 ASP A N 1
ATOM 1140 C CA . ASP A 1 157 ? 41.458 -0.708 -58.035 1.00 36.91 157 ASP A CA 1
ATOM 1141 C C . ASP A 1 157 ? 42.618 0.276 -58.198 1.00 36.91 157 ASP A C 1
ATOM 1143 O O . ASP A 1 157 ? 42.446 1.336 -58.819 1.00 36.91 157 ASP A O 1
ATOM 1147 N N . ALA A 1 158 ? 43.787 -0.025 -57.629 1.00 42.47 158 ALA A N 1
ATOM 1148 C CA . ALA A 1 158 ? 44.999 0.776 -57.813 1.00 42.47 158 ALA A CA 1
ATOM 1149 C C . ALA A 1 158 ? 45.521 0.662 -59.266 1.00 42.47 158 ALA A C 1
ATOM 1151 O O . ALA A 1 158 ? 46.719 0.649 -59.528 1.00 42.47 158 ALA A O 1
ATOM 1152 N N . SER A 1 159 ? 44.594 0.569 -60.216 1.00 42.34 159 SER A N 1
ATOM 1153 C CA . SER A 1 159 ? 44.739 0.646 -61.654 1.00 42.34 159 SER A CA 1
ATOM 1154 C C . SER A 1 159 ? 44.072 1.906 -62.228 1.00 42.34 159 SER A C 1
ATOM 1156 O O . SER A 1 159 ? 44.013 2.068 -63.441 1.00 42.34 159 SER A O 1
ATOM 1158 N N . ASN A 1 160 ? 43.622 2.847 -61.385 1.00 42.72 160 ASN A N 1
ATOM 1159 C CA . ASN A 1 160 ? 43.234 4.189 -61.825 1.00 42.72 160 ASN A CA 1
ATOM 1160 C C . ASN A 1 160 ? 44.298 5.239 -61.473 1.00 42.72 160 ASN A C 1
ATOM 1162 O O . ASN A 1 160 ? 44.052 6.187 -60.740 1.00 42.72 160 ASN A O 1
ATOM 1166 N N . GLY A 1 161 ? 45.496 5.059 -62.038 1.00 50.78 161 GLY A N 1
ATOM 1167 C CA . GLY A 1 161 ? 46.325 6.165 -62.530 1.00 50.78 161 GLY A CA 1
ATOM 1168 C C . GLY A 1 161 ? 46.692 7.298 -61.568 1.00 50.78 161 GLY A C 1
ATOM 1169 O O . GLY A 1 161 ? 46.957 8.398 -62.052 1.00 50.78 161 GLY A O 1
ATOM 1170 N N . THR A 1 162 ? 46.732 7.075 -60.252 1.00 55.69 162 THR A N 1
ATOM 1171 C CA . THR A 1 162 ? 47.244 8.069 -59.301 1.00 55.69 162 THR A CA 1
ATOM 1172 C C . THR A 1 162 ? 48.757 8.148 -59.443 1.00 55.69 162 THR A C 1
ATOM 1174 O O . THR A 1 162 ? 49.527 7.509 -58.734 1.00 55.69 162 THR A O 1
ATOM 1177 N N . VAL A 1 163 ? 49.180 8.910 -60.440 1.00 63.91 163 VAL A N 1
ATOM 1178 C CA . VAL A 1 163 ? 50.562 9.313 -60.615 1.00 63.91 163 VAL A CA 1
ATOM 1179 C C . VAL A 1 163 ? 50.946 10.154 -59.403 1.00 63.91 163 VAL A C 1
ATOM 1181 O O . VAL A 1 163 ? 50.295 11.159 -59.130 1.00 63.91 163 VAL A O 1
ATOM 1184 N N . SER A 1 164 ? 51.973 9.736 -58.669 1.00 69.00 164 SER A N 1
ATOM 1185 C CA . SER A 1 164 ? 52.425 10.410 -57.443 1.00 69.00 164 SER A CA 1
ATOM 1186 C C . SER A 1 164 ? 53.763 11.133 -57.628 1.00 69.00 164 SER A C 1
ATOM 1188 O O . SER A 1 164 ? 54.078 12.093 -56.918 1.00 69.00 164 SER A O 1
ATOM 1190 N N . THR A 1 165 ? 54.516 10.725 -58.654 1.00 77.50 165 THR A N 1
ATOM 1191 C CA . THR A 1 165 ? 55.805 11.317 -59.024 1.00 77.50 165 THR A CA 1
ATOM 1192 C C . THR A 1 165 ? 55.841 11.753 -60.484 1.00 77.50 165 THR A C 1
ATOM 1194 O O . THR A 1 165 ? 55.172 11.187 -61.355 1.00 77.50 165 THR A O 1
ATOM 1197 N N . LYS A 1 166 ? 56.706 12.723 -60.804 1.00 81.62 166 LYS A N 1
ATOM 1198 C CA . LYS A 1 166 ? 56.934 13.132 -62.207 1.00 81.62 166 LYS A CA 1
ATOM 1199 C C . LYS A 1 166 ? 57.418 11.973 -63.079 1.00 81.62 166 LYS A C 1
ATOM 1201 O O . LYS A 1 166 ? 57.090 11.903 -64.260 1.00 81.62 166 LYS A O 1
ATOM 1206 N N . LYS A 1 167 ? 58.186 11.046 -62.502 1.00 80.81 167 LYS A N 1
ATOM 1207 C CA . LYS A 1 167 ? 58.710 9.872 -63.209 1.00 80.81 167 LYS A CA 1
ATOM 1208 C C . LYS A 1 167 ? 57.591 8.919 -63.629 1.00 80.81 167 LYS A C 1
ATOM 1210 O O . LYS A 1 167 ? 57.598 8.435 -64.759 1.00 80.81 167 LYS A O 1
ATOM 1215 N N . GLU A 1 168 ? 56.622 8.685 -62.750 1.00 77.25 168 GLU A N 1
ATOM 1216 C CA . GLU A 1 168 ? 55.431 7.889 -63.058 1.00 77.25 168 GLU A CA 1
ATOM 1217 C C . GLU A 1 168 ? 54.580 8.564 -64.136 1.00 77.25 168 GLU A C 1
ATOM 1219 O O . GLU A 1 168 ? 54.148 7.891 -65.068 1.00 77.25 168 GLU A O 1
ATOM 1224 N N . PHE A 1 169 ? 54.435 9.896 -64.084 1.00 81.44 169 PHE A N 1
ATOM 1225 C CA . PHE A 1 169 ? 53.696 10.662 -65.093 1.00 81.44 169 PHE A CA 1
ATOM 1226 C C . PHE A 1 169 ? 54.276 10.457 -66.490 1.00 81.44 169 PHE A C 1
ATOM 1228 O O . PHE A 1 169 ? 53.564 10.124 -67.435 1.00 81.44 169 PHE A O 1
ATOM 1235 N N . MET A 1 170 ? 55.594 10.632 -66.607 1.00 82.25 170 MET A N 1
ATOM 1236 C CA . MET A 1 170 ? 56.308 10.555 -67.881 1.00 82.25 170 MET A CA 1
ATOM 1237 C C . MET A 1 170 ? 56.398 9.126 -68.424 1.00 82.25 170 MET A C 1
ATOM 1239 O O . MET A 1 170 ? 56.645 8.942 -69.613 1.00 82.25 170 MET A O 1
ATOM 1243 N N . SER A 1 171 ? 56.181 8.123 -67.570 1.00 83.06 171 SER A N 1
ATOM 1244 C CA . SER A 1 171 ? 56.154 6.710 -67.961 1.00 83.06 171 SER A CA 1
ATOM 1245 C C . SER A 1 171 ? 54.789 6.274 -68.509 1.00 83.06 171 SER A C 1
ATOM 1247 O O . SER A 1 171 ? 54.682 5.187 -69.076 1.00 83.06 171 SER A O 1
ATOM 1249 N N . LEU A 1 172 ? 53.742 7.099 -68.368 1.00 80.25 172 LEU A N 1
ATOM 1250 C CA . LEU A 1 172 ? 52.430 6.820 -68.951 1.00 80.25 172 LEU A CA 1
ATOM 1251 C C . LEU A 1 172 ? 52.428 7.020 -70.475 1.00 80.25 172 LEU A C 1
ATOM 1253 O O . LEU A 1 172 ? 53.149 7.879 -70.985 1.00 80.25 172 LEU A O 1
ATOM 1257 N N . PRO A 1 173 ? 51.556 6.316 -71.220 1.00 84.62 173 PRO A N 1
ATOM 1258 C CA . PRO A 1 173 ? 51.322 6.607 -72.631 1.00 84.62 173 PRO A CA 1
ATOM 1259 C C . PRO A 1 173 ? 50.915 8.071 -72.851 1.00 84.62 173 PRO A C 1
ATOM 1261 O O . PRO A 1 173 ? 50.121 8.619 -72.086 1.00 84.62 173 PRO A O 1
ATOM 1264 N N . TYR A 1 174 ? 51.391 8.689 -73.936 1.00 81.19 174 TYR A N 1
ATOM 1265 C CA . TYR A 1 174 ? 51.153 10.112 -74.232 1.00 81.19 174 TYR A CA 1
ATOM 1266 C C . TYR A 1 174 ? 49.665 10.504 -74.195 1.00 81.19 174 TYR A C 1
ATOM 1268 O O . TYR A 1 174 ? 49.307 11.532 -73.626 1.00 81.19 174 TYR A O 1
ATOM 1276 N N . ALA A 1 175 ? 48.776 9.646 -74.707 1.00 80.06 175 ALA A N 1
ATOM 1277 C CA . ALA A 1 175 ? 47.330 9.873 -74.660 1.00 80.06 175 ALA A CA 1
ATOM 1278 C C . ALA A 1 175 ? 46.794 10.039 -73.223 1.00 80.06 175 ALA A C 1
ATOM 1280 O O . ALA A 1 175 ? 45.950 10.896 -72.973 1.00 80.06 175 ALA A O 1
ATOM 1281 N N . LYS A 1 176 ? 47.332 9.275 -72.263 1.00 80.12 176 LYS A N 1
ATOM 1282 C CA . LYS A 1 176 ? 46.962 9.369 -70.844 1.00 80.12 176 LYS A CA 1
ATOM 1283 C C . LYS A 1 176 ? 47.575 10.584 -70.154 1.00 80.12 176 LYS A C 1
ATOM 1285 O O . LYS A 1 176 ? 46.920 11.187 -69.312 1.00 80.12 176 LYS A O 1
ATOM 1290 N N . GLN A 1 177 ? 48.773 11.004 -70.556 1.00 81.62 177 GLN A N 1
ATOM 1291 C CA . GLN A 1 177 ? 49.362 12.257 -70.075 1.00 81.62 177 GLN A CA 1
ATOM 1292 C C . GLN A 1 177 ? 48.528 13.479 -70.495 1.00 81.62 177 GLN A C 1
ATOM 1294 O O . GLN A 1 177 ? 48.324 14.393 -69.697 1.00 81.62 177 GLN A O 1
ATOM 1299 N N . VAL A 1 178 ? 48.020 13.490 -71.733 1.00 84.38 178 VAL A N 1
ATOM 1300 C CA . VAL A 1 178 ? 47.163 14.573 -72.245 1.00 84.38 178 VAL A CA 1
ATOM 1301 C C . VAL A 1 178 ? 45.820 14.609 -71.516 1.00 84.38 178 VAL A C 1
ATOM 1303 O O . VAL A 1 178 ? 45.396 15.682 -71.094 1.00 84.38 178 VAL A O 1
ATOM 1306 N N . GLU A 1 179 ? 45.183 13.453 -71.309 1.00 81.31 179 GLU A N 1
ATOM 1307 C CA . GLU A 1 179 ? 43.921 13.343 -70.565 1.00 81.31 179 GLU A CA 1
ATOM 1308 C C . GLU A 1 179 ? 44.065 13.863 -69.124 1.00 81.31 179 GLU A C 1
ATOM 1310 O O . GLU A 1 179 ? 43.266 14.684 -68.673 1.00 81.31 179 GLU A O 1
ATOM 1315 N N . LEU A 1 180 ? 45.143 13.476 -68.433 1.00 79.88 180 LEU A N 1
ATOM 1316 C CA . LEU A 1 180 ? 45.424 13.933 -67.071 1.00 79.88 180 LEU A CA 1
ATOM 1317 C C . LEU A 1 180 ? 45.743 15.432 -66.998 1.00 79.88 180 LEU A C 1
ATOM 1319 O O . LEU A 1 180 ? 45.299 16.094 -66.065 1.00 79.88 180 LEU A O 1
ATOM 1323 N N . ARG A 1 181 ? 46.452 16.004 -67.982 1.00 81.06 181 ARG A N 1
ATOM 1324 C CA . ARG A 1 181 ? 46.684 17.462 -68.040 1.00 81.06 181 ARG A CA 1
ATOM 1325 C C . ARG A 1 181 ? 45.440 18.262 -68.410 1.00 81.06 181 ARG A C 1
ATOM 1327 O O . ARG A 1 181 ? 45.341 19.416 -68.007 1.00 81.06 181 ARG A O 1
ATOM 1334 N N . ALA A 1 182 ? 44.511 17.685 -69.169 1.00 80.88 182 ALA A N 1
ATOM 1335 C CA . ALA A 1 182 ? 43.232 18.326 -69.463 1.00 80.88 182 ALA A CA 1
ATOM 1336 C C . ALA A 1 182 ? 42.337 18.388 -68.215 1.00 80.88 182 ALA A C 1
ATOM 1338 O O . ALA A 1 182 ? 41.654 19.385 -68.002 1.00 80.88 182 ALA A O 1
ATOM 1339 N N . GLN A 1 183 ? 42.375 17.345 -67.378 1.00 79.56 183 GLN A N 1
ATOM 1340 C CA . GLN A 1 183 ? 41.631 17.284 -66.116 1.00 79.56 183 GLN A CA 1
ATOM 1341 C C . GLN A 1 183 ? 42.309 18.079 -64.987 1.00 79.56 183 GLN A C 1
ATOM 1343 O O . GLN A 1 183 ? 41.621 18.673 -64.162 1.00 79.56 183 GLN A O 1
ATOM 1348 N N . ASN A 1 184 ? 43.645 18.125 -64.959 1.00 80.56 184 ASN A N 1
ATOM 1349 C CA . ASN A 1 184 ? 44.432 18.904 -64.005 1.00 80.56 184 ASN A CA 1
ATOM 1350 C C . ASN A 1 184 ? 45.630 19.587 -64.708 1.00 80.56 184 ASN A C 1
ATOM 1352 O O . ASN A 1 184 ? 46.708 18.993 -64.831 1.00 80.56 184 ASN A O 1
ATOM 1356 N N . PRO A 1 185 ? 45.478 20.850 -65.152 1.00 80.56 185 PRO A N 1
ATOM 1357 C CA . PRO A 1 185 ? 46.539 21.596 -65.835 1.00 80.56 185 PRO A CA 1
ATOM 1358 C C . PRO A 1 185 ? 47.817 21.785 -65.005 1.00 80.56 185 PRO A C 1
ATOM 1360 O O . PRO A 1 185 ? 48.903 21.907 -65.582 1.00 80.56 185 PRO A O 1
ATOM 1363 N N . GLU A 1 186 ? 47.698 21.761 -63.673 1.00 83.38 186 GLU A N 1
ATOM 1364 C CA . GLU A 1 186 ? 48.793 21.926 -62.709 1.00 83.38 186 GLU A CA 1
ATOM 1365 C C . GLU A 1 186 ? 49.355 20.596 -62.187 1.00 83.38 186 GLU A C 1
ATOM 1367 O O . GLU A 1 186 ? 50.195 20.584 -61.292 1.00 83.38 186 GLU A O 1
ATOM 1372 N N . ILE A 1 187 ? 48.965 19.453 -62.760 1.00 81.62 187 ILE A N 1
ATOM 1373 C CA . ILE A 1 187 ? 49.397 18.141 -62.258 1.00 81.62 187 ILE A CA 1
ATOM 1374 C C . ILE A 1 187 ? 50.926 18.037 -62.123 1.0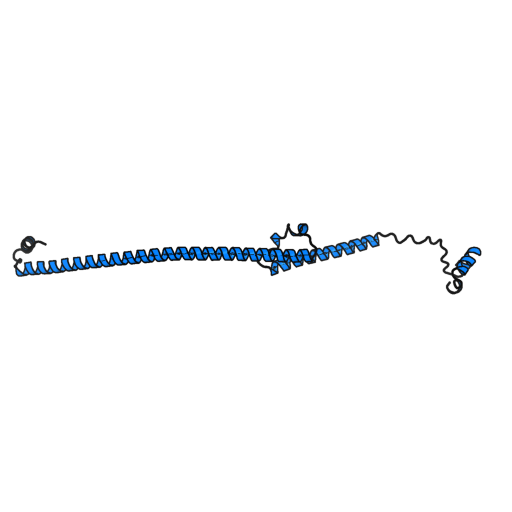0 81.62 187 ILE A C 1
ATOM 1376 O O . ILE A 1 187 ? 51.427 17.534 -61.130 1.00 81.62 187 ILE A O 1
ATOM 1380 N N . LEU A 1 188 ? 51.700 18.607 -63.050 1.00 80.06 188 LEU A N 1
ATOM 1381 C CA . LEU A 1 188 ? 53.167 18.543 -63.016 1.00 80.06 188 LEU A CA 1
ATOM 1382 C C . LEU A 1 188 ? 53.820 19.336 -61.870 1.00 80.06 188 LEU A C 1
ATOM 1384 O O . LEU A 1 188 ? 54.944 19.002 -61.495 1.00 80.06 188 LEU A O 1
ATOM 1388 N N . SER A 1 189 ? 53.175 20.376 -61.331 1.00 81.38 189 SER A N 1
ATOM 1389 C CA . SER A 1 189 ? 53.701 21.136 -60.184 1.00 81.38 189 SER A CA 1
ATOM 1390 C C . SER A 1 189 ? 53.335 20.499 -58.841 1.00 81.38 189 SER A C 1
ATOM 1392 O O . SER A 1 189 ? 53.997 20.776 -57.846 1.00 81.38 189 SER A O 1
ATOM 1394 N N . GLN A 1 190 ? 52.322 19.629 -58.826 1.00 76.31 190 GLN A N 1
ATOM 1395 C CA . GLN A 1 190 ? 51.815 18.940 -57.634 1.00 76.31 190 GLN A CA 1
ATOM 1396 C C . GLN A 1 190 ? 52.486 17.579 -57.392 1.00 76.31 190 GLN A C 1
ATOM 1398 O O . GLN A 1 190 ? 52.377 17.021 -56.302 1.00 76.31 190 GLN A O 1
ATOM 1403 N N . LEU A 1 191 ? 53.185 17.042 -58.395 1.00 81.38 191 LEU A N 1
ATOM 1404 C CA . LEU A 1 191 ? 53.923 15.785 -58.291 1.00 81.38 191 LEU A CA 1
ATOM 1405 C C . LEU A 1 191 ? 55.299 15.992 -57.659 1.00 81.38 191 LEU A C 1
ATOM 1407 O O . LEU A 1 191 ? 56.014 16.942 -58.005 1.00 81.38 191 LEU A O 1
ATOM 1411 N N . SER A 1 192 ? 55.671 15.050 -56.789 1.00 64.75 192 SER A N 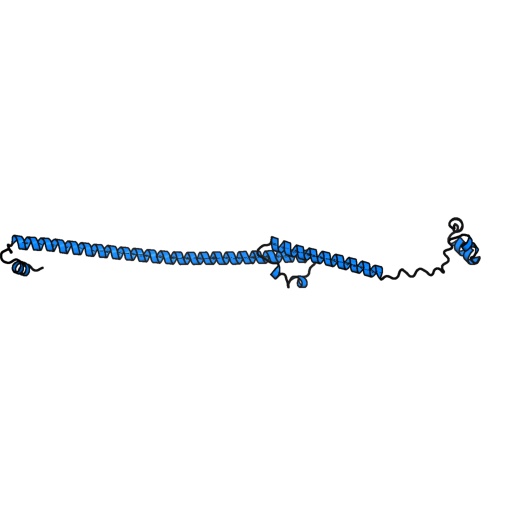1
ATOM 1412 C CA . SER A 1 192 ? 57.000 14.996 -56.166 1.00 64.75 192 SER A CA 1
ATOM 1413 C C . SER A 1 192 ? 58.101 14.547 -57.129 1.00 64.75 192 SER A C 1
ATOM 1415 O O . SER A 1 192 ? 57.810 13.830 -58.125 1.00 64.75 192 SER A O 1
#